Protein AF-E6K1J7-F1 (afdb_monomer)

Radius of gyration: 32.36 Å; Cα contacts (8 Å, |Δi|>4): 286; chains: 1; bounding box: 60×68×135 Å

Solvent-accessible surface area (backbone atoms only — not comparable to full-atom values): 15372 Å² total; per-residue (Å²): 142,80,83,90,89,85,83,87,84,88,86,85,85,69,64,74,86,58,68,81,75,70,88,88,70,88,95,68,80,81,78,86,71,55,72,71,41,63,31,28,38,50,78,58,21,29,23,35,27,75,41,79,46,78,46,72,56,97,90,44,76,44,48,30,38,34,29,38,33,73,78,39,94,87,46,73,45,79,43,47,65,94,42,40,72,82,68,46,50,39,73,66,60,53,59,74,57,52,37,53,32,39,53,54,33,36,52,84,79,82,83,75,97,62,62,64,72,58,52,54,51,51,47,52,51,34,40,60,69,50,43,67,61,47,30,30,48,46,34,35,59,47,52,55,39,48,75,38,98,82,41,62,52,77,69,51,48,53,47,37,57,51,40,44,50,32,50,23,44,44,46,10,63,43,71,71,48,52,58,67,58,27,44,48,47,51,33,13,20,51,44,79,41,81,72,57,98,67,37,66,83,73,56,40,51,57,33,97,57,38,48,71,58,52,49,54,51,52,52,52,50,51,51,48,51,53,51,51,52,54,50,51,55,52,50,56,54,49,57,63,47,56,66,54,54,64,72,58,67,86,73,72,85,83,88,80,91,80,90,135

pLDDT: mean 76.26, std 17.74, range [29.27, 94.12]

Secondary structure (DSSP, 8-state):
--------S--SSS-HHHHTT----TT-------TT-EEEETTTEEEEEEEEEEEEETTEEEEEEEEEETTSTT-EEEEEGGGHHHHT-EEPPPHHHHHHHHHHHHS--------HHHHHHHHHHHHHHT-HHHHHHHHHHHHHHHSSTT---HHHHHHHHHHHHHHHHHHHHHHT--HHHHHHHHHHHHTSSPPPTTGGGGT----SS-HHHHHHHHHHHHHHHHHHHHHHHHHHHHHHHHHHHTTTTT----------

Foldseek 3Di:
DDDDDDDDDDPPPDPPVVVVPDDDDPDDDDPVDDQQAWKAFQLLAIWGFHDWDWDQDPNDIFIWTWTHRPLDPPDIDIDTPVCCVVRPIGHQDALVVVLVLLVLLLDADDDDPDDPVVVLVLLVVLSRNVDLNSLSNLLNVLLLQCLDPVHDDPSSVVSNVSSLSNNLNSLCVNLVHDSVVSSQLSCQSQQNDPDDPPSVSSSRHHRPDHSNVVVVVVVVVVVVVVVVVVVVVVVVVVVVVVVVVVVVVVPDDDDDDDDD

InterPro domains:
  IPR003711 CarD-like/TRCF, RNAP-interacting domain [PF02559] (33-92)
  IPR003711 CarD-like/TRCF, RNAP-interacting domain [SM01058] (32-143)
  IPR036101 CarD-like/TRCF, RNAP-interacting domain superfamily [SSF141259] (30-95)
  IPR042215 CarD-like, C-terminal domain [G3DSA:1.20.58.1290] (94-191)
  IPR048792 CarD, C-terminal domain [PF21095] (100-187)
  IPR052531 CarD-like transcription regulator [PTHR38447] (31-191)

Mean predicted aligned error: 14.6 Å

Sequence (260 aa):
MFLEALIFLDFLSVPQSIIDKLTLREGCLYMEYKVGDTVVYPRHGAARIEEITERTLRGVTRIYLRLTVLSSDGLEISVPADAVDKVGVREVVNGVAVAKVFEILRTPIVEEKTNWSRRYKLNVEKIATGDVNKIAEVVRDLSQRDDDEHGLSAGEKRMLSKARNILTSEIALSEKIDDEEAQRLLDVNLGYQDPEPGDEKHHAQAPEEAAYQTLFRLEEEEKAEKAAAKKAAKEAKKASKDDKDSKKEDKEDPASESED

Structure (mmCIF, N/CA/C/O backbone):
data_AF-E6K1J7-F1
#
_entry.id   AF-E6K1J7-F1
#
loop_
_atom_site.group_PDB
_atom_site.id
_atom_site.type_symbol
_atom_site.label_atom_id
_atom_site.label_alt_id
_atom_site.label_comp_id
_atom_site.label_asym_id
_atom_site.label_entity_id
_atom_site.label_seq_id
_atom_site.pdbx_PDB_ins_code
_atom_site.Cartn_x
_atom_site.Cartn_y
_atom_site.Cartn_z
_atom_site.occupancy
_atom_site.B_iso_or_equiv
_atom_site.auth_seq_id
_atom_site.auth_comp_id
_atom_site.auth_asym_id
_atom_site.auth_atom_id
_atom_site.pdbx_PDB_model_num
ATOM 1 N N . MET A 1 1 ? -39.965 -9.334 43.999 1.00 42.31 1 MET A N 1
ATOM 2 C CA . MET A 1 1 ? -40.536 -10.698 44.071 1.00 42.31 1 MET A CA 1
ATOM 3 C C . MET A 1 1 ? -41.817 -10.640 43.256 1.00 42.31 1 MET A C 1
ATOM 5 O O . MET A 1 1 ? -42.690 -9.897 43.666 1.00 42.31 1 MET A O 1
ATOM 9 N N . PHE A 1 2 ? -41.978 -11.182 42.054 1.00 32.78 2 PHE A N 1
ATOM 10 C CA . PHE A 1 2 ? -41.502 -12.404 41.390 1.00 32.78 2 PHE A CA 1
ATOM 11 C C . PHE A 1 2 ? -41.413 -12.073 39.880 1.00 32.78 2 PHE A C 1
ATOM 13 O O . PHE A 1 2 ? -42.309 -11.406 39.377 1.00 32.78 2 PHE A O 1
ATOM 20 N N . LEU A 1 3 ? -40.289 -12.219 39.175 1.00 35.28 3 LEU A N 1
ATOM 21 C CA . LEU A 1 3 ? -39.657 -13.443 38.658 1.00 35.28 3 LEU A CA 1
ATOM 22 C C . LEU A 1 3 ? -40.583 -14.327 37.793 1.00 35.28 3 LEU A C 1
ATOM 24 O O . LEU A 1 3 ? -41.536 -14.896 38.308 1.00 35.28 3 LEU A O 1
ATOM 28 N N . GLU A 1 4 ? -40.201 -14.426 36.512 1.00 39.28 4 GLU A N 1
ATOM 29 C CA . GLU A 1 4 ? -40.330 -15.571 35.591 1.00 39.28 4 GLU A CA 1
ATOM 30 C C . GLU A 1 4 ? -41.716 -16.154 35.263 1.00 39.28 4 GLU A C 1
ATOM 32 O O . GLU A 1 4 ? -42.353 -16.791 36.092 1.00 39.28 4 GLU A O 1
ATOM 37 N N . ALA A 1 5 ? -42.110 -16.057 33.985 1.00 34.75 5 ALA A N 1
ATOM 38 C CA . ALA A 1 5 ? -42.285 -17.214 33.089 1.00 34.75 5 ALA A CA 1
ATOM 39 C C . ALA A 1 5 ? -43.103 -16.833 31.841 1.00 34.75 5 ALA A C 1
ATOM 41 O O . ALA A 1 5 ? -44.225 -16.353 31.969 1.00 34.75 5 ALA A O 1
ATOM 42 N N . LEU A 1 6 ? -42.533 -17.094 30.657 1.00 34.97 6 LEU A N 1
ATOM 43 C CA . LEU A 1 6 ? -43.162 -17.649 29.437 1.00 34.97 6 LEU A CA 1
ATOM 44 C C . LEU A 1 6 ? -42.452 -17.142 28.170 1.00 34.97 6 LEU A C 1
ATOM 46 O O . LEU A 1 6 ? -42.975 -16.373 27.370 1.00 34.97 6 LEU A O 1
ATOM 50 N N . ILE A 1 7 ? -41.223 -17.627 28.007 1.00 41.16 7 ILE A N 1
ATOM 51 C CA . ILE A 1 7 ? -40.665 -17.992 26.699 1.00 41.16 7 ILE A CA 1
ATOM 52 C C . ILE A 1 7 ? -40.942 -19.502 26.539 1.00 41.16 7 ILE A C 1
ATOM 54 O O . ILE A 1 7 ? -40.938 -20.185 27.561 1.00 41.16 7 ILE A O 1
ATOM 58 N N . PHE A 1 8 ? -41.098 -19.985 25.294 1.00 34.69 8 PHE A N 1
ATOM 59 C CA . PHE A 1 8 ? -41.440 -21.347 24.799 1.00 34.69 8 PHE A CA 1
ATOM 60 C C . PHE A 1 8 ? -42.929 -21.479 24.431 1.00 34.69 8 PHE A C 1
ATOM 62 O O . PHE A 1 8 ? -43.771 -21.326 25.301 1.00 34.69 8 PHE A O 1
ATOM 69 N N . LEU A 1 9 ? -43.382 -21.769 23.206 1.00 34.66 9 LEU A N 1
ATOM 70 C CA . LEU A 1 9 ? -42.835 -22.389 21.988 1.00 34.66 9 LEU A CA 1
ATOM 71 C C . LEU A 1 9 ? -43.505 -21.690 20.773 1.00 34.66 9 LEU A C 1
ATOM 73 O O . LEU A 1 9 ? -44.652 -21.281 20.884 1.00 34.66 9 LEU A O 1
ATOM 77 N N . ASP A 1 10 ? -42.841 -21.357 19.664 1.00 42.25 10 ASP A N 1
ATOM 78 C CA . ASP A 1 10 ? -42.649 -22.252 18.511 1.00 42.25 10 ASP A CA 1
ATOM 79 C C . ASP A 1 10 ? -41.563 -21.675 17.577 1.00 42.25 10 ASP A C 1
ATOM 81 O O . ASP A 1 10 ? -41.839 -21.047 16.555 1.00 42.25 10 ASP A O 1
ATOM 85 N N . PHE A 1 11 ? -40.292 -21.863 17.939 1.00 41.03 11 PHE A N 1
ATOM 86 C CA . PHE A 1 11 ? -39.140 -21.367 17.169 1.00 41.03 11 PHE A CA 1
ATOM 87 C C . PHE A 1 11 ? -38.277 -22.515 16.620 1.00 41.03 11 PHE A C 1
ATOM 89 O O . PHE A 1 11 ? -37.053 -22.440 16.613 1.00 41.03 11 PHE A O 1
ATOM 96 N N . LEU A 1 12 ? -38.911 -23.616 16.201 1.00 43.44 12 LEU A N 1
ATOM 97 C CA . LEU A 1 12 ? -38.221 -24.816 15.694 1.00 43.44 12 LEU A CA 1
ATOM 98 C C . LEU A 1 12 ? -38.476 -25.114 14.207 1.00 43.44 12 LEU A C 1
ATOM 100 O O . LEU A 1 12 ? -38.179 -26.210 13.745 1.00 43.44 12 LEU A O 1
ATOM 104 N N . SER A 1 13 ? -38.977 -24.152 13.427 1.00 47.75 13 SER A N 1
ATOM 105 C CA . SER A 1 13 ? -39.170 -24.348 11.979 1.00 47.75 13 SER A CA 1
ATOM 106 C C . SER A 1 13 ? -38.767 -23.142 11.129 1.00 47.75 13 SER A C 1
ATOM 108 O O . SER A 1 13 ? -39.371 -22.879 10.089 1.00 47.75 13 SER A O 1
ATOM 110 N N . VAL A 1 14 ? -37.741 -22.401 11.548 1.00 47.81 14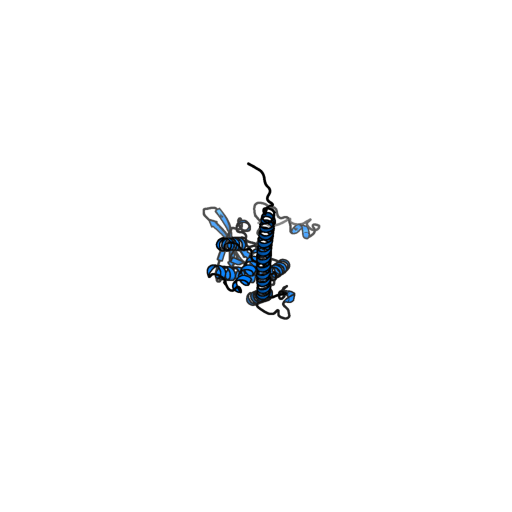 VAL A N 1
ATOM 111 C CA . VAL A 1 14 ? -37.121 -21.380 10.696 1.00 47.81 14 VAL A CA 1
ATOM 112 C C . VAL A 1 14 ? -35.710 -21.856 10.344 1.00 47.81 14 VAL A C 1
ATOM 114 O O . VAL A 1 14 ? -34.918 -22.090 11.257 1.00 47.81 14 VAL A O 1
ATOM 117 N N . PRO A 1 15 ? -35.381 -22.061 9.055 1.00 44.53 15 PRO A N 1
ATOM 118 C CA . PRO A 1 15 ? -34.049 -22.497 8.649 1.00 44.53 15 PRO A CA 1
ATOM 119 C C . PRO A 1 15 ? -32.995 -21.466 9.074 1.00 44.53 15 PRO A C 1
ATOM 121 O O . PRO A 1 15 ? -33.208 -20.260 8.930 1.00 44.53 15 PRO A O 1
ATOM 124 N N . GLN A 1 16 ? -31.848 -21.946 9.569 1.00 50.00 16 GLN A N 1
ATOM 125 C CA . GLN A 1 16 ? -30.755 -21.137 10.135 1.00 50.00 16 GLN A CA 1
ATOM 126 C C . GLN A 1 16 ? -30.327 -19.960 9.231 1.00 50.00 16 GLN A C 1
ATOM 128 O O . GLN A 1 16 ? -29.974 -18.898 9.725 1.00 50.00 16 GLN A O 1
ATOM 133 N N . SER A 1 17 ? -30.449 -20.108 7.907 1.00 42.22 17 SER A N 1
ATOM 134 C CA . SER A 1 17 ? -30.104 -19.090 6.904 1.00 42.22 17 SER A CA 1
ATOM 135 C C . SER A 1 17 ? -30.998 -17.839 6.903 1.00 42.22 17 SER A C 1
ATOM 137 O O . SER A 1 17 ? -30.674 -16.865 6.227 1.00 42.22 17 SER A O 1
ATOM 139 N N . ILE A 1 18 ? -32.140 -17.861 7.602 1.00 40.38 18 ILE A N 1
ATOM 140 C CA . ILE A 1 18 ? -33.063 -16.718 7.741 1.00 40.38 18 ILE A CA 1
ATOM 141 C C . ILE A 1 18 ? -32.798 -15.941 9.043 1.00 40.38 18 ILE A C 1
ATOM 143 O O . ILE A 1 18 ? -33.070 -14.743 9.107 1.00 40.38 18 ILE A O 1
ATOM 147 N N . ILE A 1 19 ? -32.212 -16.587 10.057 1.00 43.66 19 ILE A N 1
ATOM 148 C CA . ILE A 1 19 ? -31.893 -15.957 11.349 1.00 43.66 19 ILE A CA 1
ATOM 149 C C . ILE A 1 19 ? -30.730 -14.956 11.213 1.00 43.66 19 ILE A C 1
ATOM 151 O O . ILE A 1 19 ? -30.708 -13.959 11.928 1.00 43.66 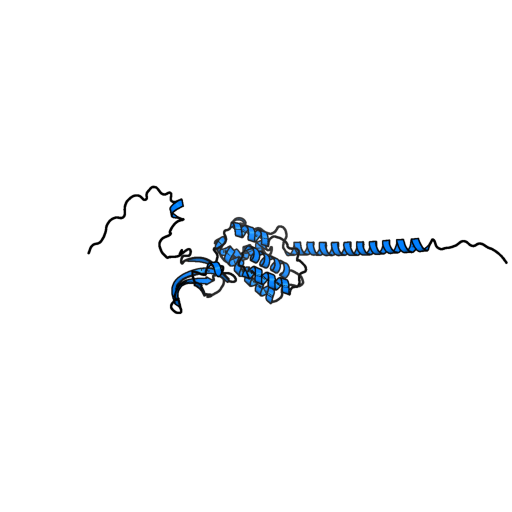19 ILE A O 1
ATOM 155 N N . ASP A 1 20 ? -29.855 -15.121 10.219 1.00 42.09 20 ASP A N 1
ATOM 156 C CA . ASP A 1 20 ? -28.721 -14.213 9.988 1.00 42.09 20 ASP A CA 1
ATOM 157 C C . ASP A 1 20 ? -29.087 -12.880 9.298 1.00 42.09 20 ASP A C 1
ATOM 159 O O . ASP A 1 20 ? -28.208 -12.046 9.089 1.00 42.09 20 ASP A O 1
ATOM 163 N N . LYS A 1 21 ? -30.355 -12.635 8.916 1.00 38.91 21 LYS A N 1
ATOM 164 C CA . LYS A 1 21 ? -30.713 -11.453 8.094 1.00 38.91 21 LYS A CA 1
ATOM 165 C C . LYS A 1 21 ? -31.871 -10.570 8.557 1.00 38.91 21 LYS A C 1
ATOM 167 O O . LYS A 1 21 ? -32.210 -9.635 7.835 1.00 38.91 21 LYS A O 1
ATOM 172 N N . LEU A 1 22 ? -32.456 -10.759 9.740 1.00 34.22 22 LEU A N 1
ATOM 173 C CA . LEU A 1 22 ? -33.456 -9.809 10.252 1.00 34.22 22 LEU A CA 1
ATOM 174 C C . LEU A 1 22 ? -33.415 -9.654 11.776 1.00 34.22 22 LEU A C 1
ATOM 176 O O . LEU A 1 22 ? -34.044 -10.412 12.508 1.00 34.22 22 LEU A O 1
ATOM 180 N N . THR A 1 23 ? -32.811 -8.562 12.244 1.00 34.88 23 THR A N 1
ATOM 181 C CA . THR A 1 23 ? -33.142 -7.957 13.543 1.00 34.88 23 THR A CA 1
ATOM 182 C C . THR A 1 23 ? -33.491 -6.483 13.359 1.00 34.88 23 THR A C 1
ATOM 184 O O . THR A 1 23 ? -32.640 -5.604 13.440 1.00 34.88 23 THR A O 1
ATOM 187 N N . LEU A 1 24 ? -34.775 -6.215 13.112 1.00 38.38 24 LEU A N 1
ATOM 188 C CA . LEU A 1 24 ? -35.409 -4.913 13.322 1.00 38.38 24 LEU A CA 1
ATOM 189 C C . LEU A 1 24 ? -36.169 -4.978 14.651 1.00 38.38 24 LEU A C 1
ATOM 191 O O . LEU A 1 24 ? -37.230 -5.596 14.734 1.00 38.38 24 LEU A O 1
ATOM 195 N N . ARG A 1 25 ? -35.643 -4.329 15.690 1.00 35.56 25 ARG A N 1
ATOM 196 C CA . ARG A 1 25 ? -36.423 -3.944 16.872 1.00 35.56 25 ARG A CA 1
ATOM 197 C C . ARG A 1 25 ? -35.845 -2.649 17.436 1.00 35.56 25 ARG A C 1
ATOM 199 O O . ARG A 1 25 ? -34.702 -2.622 17.861 1.00 35.56 25 ARG A O 1
ATOM 206 N N . GLU A 1 26 ? -36.648 -1.593 17.345 1.00 40.16 26 GLU A N 1
ATOM 207 C CA . GLU A 1 26 ? -36.577 -0.347 18.119 1.00 40.16 26 GLU A CA 1
ATOM 208 C C . GLU A 1 26 ? -35.166 0.238 18.359 1.00 40.16 26 GLU A C 1
ATOM 210 O O . GLU A 1 26 ? -34.536 0.020 19.386 1.00 40.16 26 GLU A O 1
ATOM 215 N N . GLY A 1 27 ? -34.699 1.074 17.425 1.00 35.19 27 GLY A N 1
ATOM 216 C CA . GLY A 1 27 ? -33.789 2.179 17.758 1.00 35.19 27 GLY A CA 1
ATOM 217 C C . GLY A 1 27 ? -32.300 1.880 17.960 1.00 35.19 27 GLY A C 1
ATOM 218 O O . GLY A 1 27 ? -31.586 2.795 18.359 1.00 35.19 27 GLY A O 1
ATOM 219 N N . CYS A 1 28 ? -31.798 0.683 17.654 1.00 29.27 28 CYS A N 1
ATOM 220 C CA . CYS A 1 28 ? -30.366 0.382 17.752 1.00 29.27 28 CYS A CA 1
ATOM 221 C C . CYS A 1 28 ? -29.817 -0.050 16.384 1.00 29.27 28 CYS A C 1
ATOM 223 O O . CYS A 1 28 ? -30.207 -1.088 15.851 1.00 29.27 28 CYS A O 1
ATOM 225 N N . LEU A 1 29 ? -28.970 0.787 15.778 1.00 35.31 29 LEU A N 1
ATOM 226 C CA . LEU A 1 29 ? -28.282 0.467 14.528 1.00 35.31 29 LEU A CA 1
ATOM 227 C C . LEU A 1 29 ? -27.205 -0.594 14.790 1.00 35.31 29 LEU A C 1
ATOM 229 O O . LEU A 1 29 ? -26.480 -0.523 15.777 1.00 35.31 29 LEU A O 1
ATOM 233 N N . TYR A 1 30 ? -27.158 -1.567 13.884 1.00 43.66 30 TYR A N 1
ATOM 234 C CA . TYR A 1 30 ? -26.187 -2.646 13.735 1.00 43.66 30 TYR A CA 1
ATOM 235 C C . TYR A 1 30 ? -24.806 -2.351 14.332 1.00 43.66 30 TYR A C 1
ATOM 237 O O . TYR A 1 30 ? -24.097 -1.450 13.891 1.00 43.66 30 TYR A O 1
ATOM 245 N N . MET A 1 31 ? -24.387 -3.186 15.282 1.00 53.28 31 MET A N 1
ATOM 246 C CA . MET A 1 31 ? -22.975 -3.317 15.629 1.00 53.28 31 MET A CA 1
ATOM 247 C C . MET A 1 31 ? -22.366 -4.318 14.639 1.00 53.28 31 MET A C 1
ATOM 249 O O . MET A 1 31 ? -22.213 -5.497 14.942 1.00 53.28 31 MET A O 1
ATOM 253 N N . GLU A 1 32 ? -22.143 -3.851 13.407 1.00 67.44 32 GLU A N 1
ATOM 254 C CA . GLU A 1 32 ? -21.507 -4.623 12.323 1.00 67.44 32 GLU A CA 1
ATOM 255 C C . GLU A 1 32 ? -20.056 -4.981 12.672 1.00 67.44 32 GLU A C 1
ATOM 257 O O . GLU A 1 32 ? -19.540 -6.007 12.247 1.00 67.44 32 GLU A O 1
ATOM 262 N N . TYR A 1 33 ? -19.449 -4.188 13.553 1.00 77.12 33 TYR A N 1
ATOM 263 C CA . TYR A 1 33 ? -18.072 -4.331 13.986 1.00 77.12 33 TYR A CA 1
ATOM 264 C C . TYR A 1 33 ? -17.965 -4.785 15.439 1.00 77.12 33 TYR A C 1
ATOM 266 O O . TYR A 1 33 ? -18.690 -4.308 16.320 1.00 77.12 33 TYR A O 1
ATOM 274 N N . LYS A 1 34 ? -17.009 -5.673 15.698 1.00 86.12 34 LYS A N 1
ATOM 275 C CA . LYS A 1 34 ? -16.664 -6.199 17.017 1.00 86.12 34 LYS A CA 1
ATOM 276 C C . LYS A 1 34 ? -15.235 -5.818 17.385 1.00 86.12 34 LYS A C 1
ATOM 278 O O . LYS A 1 34 ? -14.378 -5.577 16.539 1.00 86.12 34 LYS A O 1
ATOM 283 N N . VAL A 1 35 ? -14.974 -5.777 18.689 1.00 88.19 35 VAL A N 1
ATOM 284 C CA . VAL A 1 35 ? -13.605 -5.650 19.198 1.00 88.19 35 VAL A CA 1
ATOM 285 C C . VAL A 1 35 ? -12.791 -6.851 18.720 1.00 88.19 35 VAL A C 1
ATOM 287 O O . VAL A 1 35 ? -13.229 -7.993 18.860 1.00 88.19 35 VAL A O 1
ATOM 290 N N . GLY A 1 36 ? -11.613 -6.580 18.169 1.00 85.31 36 GLY A N 1
ATOM 291 C CA . GLY A 1 36 ? -10.731 -7.569 17.561 1.00 85.31 36 GLY A CA 1
ATOM 292 C C . GLY A 1 36 ? -10.882 -7.709 16.047 1.00 85.31 36 GLY A C 1
ATOM 293 O O . GLY A 1 36 ? -10.004 -8.318 15.436 1.00 85.31 36 GLY A O 1
ATOM 294 N N . ASP A 1 37 ? -11.918 -7.129 15.433 1.00 87.56 37 ASP A N 1
ATOM 295 C CA . ASP A 1 37 ? -12.051 -7.150 13.977 1.00 87.56 37 ASP A CA 1
ATOM 296 C C . ASP A 1 37 ? -10.934 -6.334 13.320 1.00 87.56 37 ASP A C 1
ATOM 298 O O . ASP A 1 37 ? -10.479 -5.304 13.838 1.00 87.56 37 ASP A O 1
ATOM 302 N N . THR A 1 38 ? -10.504 -6.805 12.152 1.00 87.62 38 THR A N 1
ATOM 303 C CA . THR A 1 38 ? -9.515 -6.118 11.329 1.00 87.62 38 THR A CA 1
ATOM 304 C C . THR A 1 38 ? -10.213 -5.426 10.172 1.00 87.62 38 THR A C 1
ATOM 306 O O . THR A 1 38 ? -10.940 -6.047 9.399 1.00 87.62 38 THR A O 1
ATOM 309 N N . VAL A 1 39 ? -9.967 -4.130 10.047 1.00 88.44 39 VAL A N 1
ATOM 310 C CA . VAL A 1 39 ? -10.548 -3.251 9.035 1.00 88.44 39 VAL A CA 1
ATOM 311 C C . VAL A 1 39 ? -9.439 -2.485 8.331 1.00 88.44 39 VAL A C 1
ATOM 313 O O . VAL A 1 39 ? -8.308 -2.425 8.799 1.00 88.44 39 VAL A O 1
ATOM 316 N N . VAL A 1 40 ? -9.742 -1.860 7.205 1.00 86.94 40 VAL A N 1
ATOM 317 C CA . VAL A 1 40 ? -8.812 -0.995 6.484 1.00 86.94 40 VAL A CA 1
ATOM 318 C C . VAL A 1 40 ? -9.314 0.433 6.561 1.00 86.94 40 VAL A C 1
ATOM 320 O O . VAL A 1 40 ? -10.451 0.730 6.190 1.00 86.94 40 VAL A O 1
ATOM 323 N N . TYR A 1 41 ? -8.446 1.329 7.026 1.00 87.69 41 TYR A N 1
ATOM 324 C CA . TYR A 1 41 ? -8.699 2.760 7.054 1.00 87.69 41 TYR A CA 1
ATOM 325 C C . TYR A 1 41 ? -7.994 3.449 5.870 1.00 87.69 41 TYR A C 1
ATOM 327 O O . TYR A 1 41 ? -6.782 3.271 5.674 1.00 87.69 41 TYR A O 1
ATOM 335 N N . PRO A 1 42 ? -8.693 4.288 5.081 1.00 84.94 42 PRO A N 1
ATOM 336 C CA . PRO A 1 42 ? -8.100 4.947 3.921 1.00 84.94 42 PRO A CA 1
ATOM 337 C C . PRO A 1 42 ? -6.830 5.728 4.271 1.00 84.94 42 PRO A C 1
ATOM 339 O O . PRO A 1 42 ? -6.780 6.455 5.261 1.00 84.94 42 PRO A O 1
ATOM 342 N N . ARG A 1 43 ? -5.800 5.638 3.420 1.00 81.44 43 ARG A N 1
ATOM 343 C CA . ARG A 1 43 ? -4.472 6.281 3.573 1.00 81.44 43 ARG A CA 1
ATOM 344 C C . ARG A 1 43 ? -3.590 5.782 4.721 1.00 81.44 43 ARG A C 1
ATOM 346 O O . ARG A 1 43 ? -2.422 6.183 4.741 1.00 81.44 43 ARG A O 1
ATOM 353 N N . HIS A 1 44 ? -4.124 4.996 5.652 1.00 83.19 44 HIS A N 1
ATOM 354 C CA . HIS A 1 44 ? -3.373 4.440 6.781 1.00 83.19 44 HIS A CA 1
ATOM 355 C C . HIS A 1 44 ? -3.233 2.922 6.698 1.00 83.19 44 HIS A C 1
ATOM 357 O O . HIS A 1 44 ? -2.332 2.389 7.323 1.00 83.19 44 HIS A O 1
ATOM 363 N N . GLY A 1 45 ? -4.036 2.255 5.867 1.00 83.81 45 GLY A N 1
ATOM 364 C CA . GLY A 1 45 ? -3.947 0.815 5.682 1.00 83.81 45 GLY A CA 1
ATOM 365 C C . GLY A 1 45 ? -4.711 0.084 6.770 1.00 83.81 45 GLY A C 1
ATOM 366 O O . GLY A 1 45 ? -5.717 0.585 7.282 1.00 83.81 45 GLY A O 1
ATOM 367 N N . ALA A 1 46 ? -4.277 -1.126 7.079 1.00 87.75 46 ALA A N 1
ATOM 368 C CA . ALA A 1 46 ? -5.025 -1.971 7.978 1.00 87.75 46 ALA A CA 1
ATOM 369 C C . ALA A 1 46 ? -4.934 -1.537 9.444 1.00 87.75 46 ALA A C 1
ATOM 371 O O . ALA A 1 46 ? -3.892 -1.100 9.935 1.00 87.75 46 ALA A O 1
ATOM 372 N N . ALA A 1 47 ? -6.049 -1.681 10.147 1.00 89.31 47 ALA A N 1
ATOM 373 C CA . ALA A 1 47 ? -6.225 -1.315 11.534 1.00 89.31 47 ALA A CA 1
ATOM 374 C C . ALA A 1 47 ? -7.071 -2.359 12.268 1.00 89.31 47 ALA A C 1
ATOM 376 O O . ALA A 1 47 ? -7.956 -2.991 11.692 1.00 89.31 47 ALA A O 1
ATOM 377 N N . ARG A 1 48 ? -6.817 -2.515 13.564 1.00 90.19 48 ARG A N 1
ATOM 378 C CA . ARG A 1 48 ? -7.596 -3.372 14.457 1.00 90.19 48 ARG A CA 1
ATOM 379 C C . ARG A 1 48 ? -8.520 -2.535 15.325 1.00 90.19 48 ARG A C 1
ATOM 381 O O . ARG A 1 48 ? -8.125 -1.477 15.811 1.00 90.19 48 ARG A O 1
ATOM 388 N N . ILE A 1 49 ? -9.737 -3.020 15.543 1.00 91.12 49 ILE A N 1
ATOM 389 C CA . ILE A 1 49 ? -10.679 -2.417 16.486 1.00 91.12 49 ILE A CA 1
ATOM 390 C C . ILE A 1 49 ? -10.291 -2.842 17.903 1.00 91.12 49 ILE A C 1
ATOM 392 O O . ILE A 1 49 ? -10.513 -3.986 18.290 1.00 91.12 49 ILE A O 1
ATOM 396 N N . GLU A 1 50 ? -9.724 -1.925 18.681 1.00 91.75 50 GLU A N 1
ATOM 397 C CA . GLU A 1 50 ? -9.317 -2.186 20.070 1.00 91.75 50 GLU A CA 1
ATOM 398 C C . GLU A 1 50 ? -10.472 -2.000 21.055 1.00 91.75 50 GLU A C 1
ATOM 400 O O . GLU A 1 50 ? -10.597 -2.722 22.041 1.00 91.75 50 GLU A O 1
ATOM 405 N N . GLU A 1 51 ? -11.329 -1.010 20.810 1.00 90.19 51 GLU A N 1
ATOM 406 C CA . GLU A 1 51 ? -12.366 -0.629 21.763 1.00 90.19 51 GLU A CA 1
ATOM 407 C C . GLU A 1 51 ? -13.582 -0.031 21.051 1.00 90.19 51 GLU A C 1
ATOM 409 O O . GLU A 1 51 ? -13.449 0.720 20.081 1.00 90.19 51 GLU A O 1
ATOM 414 N N . ILE A 1 52 ? -14.770 -0.327 21.580 1.00 89.56 52 ILE A N 1
ATOM 415 C CA . ILE A 1 52 ? -16.025 0.336 21.224 1.00 89.56 52 ILE A CA 1
ATOM 416 C C . ILE A 1 52 ? -16.498 1.086 22.468 1.00 89.56 52 ILE A C 1
ATOM 418 O O . ILE A 1 52 ? -16.900 0.465 23.451 1.00 89.56 52 ILE A O 1
ATOM 422 N N . THR A 1 53 ? -16.434 2.417 22.441 1.00 87.69 53 THR A N 1
ATOM 423 C CA . THR A 1 53 ? -16.771 3.264 23.595 1.00 87.69 53 THR A CA 1
ATOM 424 C C . THR A 1 53 ? -17.908 4.216 23.257 1.00 87.69 53 THR A C 1
ATOM 426 O O . THR A 1 53 ? -17.902 4.881 22.222 1.00 87.69 53 THR A O 1
ATOM 429 N N . GLU A 1 54 ? -18.852 4.376 24.176 1.00 88.56 54 GLU A N 1
ATOM 430 C CA . GLU A 1 54 ? -19.858 5.432 24.107 1.00 88.56 54 GLU A CA 1
ATOM 431 C C . GLU A 1 54 ? -19.298 6.739 24.689 1.00 88.56 54 GLU A C 1
ATOM 433 O O . GLU A 1 54 ? -18.749 6.768 25.793 1.00 88.56 54 GLU A O 1
ATOM 438 N N . ARG A 1 55 ? -19.400 7.844 23.943 1.00 85.62 55 ARG A N 1
ATOM 439 C CA . ARG A 1 55 ? -18.952 9.171 24.388 1.00 85.62 55 ARG A CA 1
ATOM 440 C C . ARG A 1 55 ? -20.034 10.213 24.150 1.00 85.62 55 ARG A C 1
ATOM 442 O O . ARG A 1 55 ? -20.604 10.306 23.065 1.00 85.62 55 ARG A O 1
ATOM 449 N N . THR A 1 56 ? -20.255 11.058 25.152 1.00 86.00 56 THR A N 1
ATOM 450 C CA . THR A 1 56 ? -21.147 12.217 25.048 1.00 86.00 56 THR A CA 1
ATOM 451 C C . THR A 1 56 ? -20.333 13.467 24.749 1.00 86.00 56 THR A C 1
ATOM 453 O O . THR A 1 56 ? -19.596 13.964 25.598 1.00 86.00 56 THR A O 1
ATOM 456 N N . LEU A 1 57 ? -20.476 13.997 23.536 1.00 83.00 57 LEU A N 1
ATOM 457 C CA . LEU A 1 57 ? -19.816 15.221 23.088 1.00 83.00 57 LEU A CA 1
ATOM 458 C C . LEU A 1 57 ? -20.879 16.286 22.822 1.00 83.00 57 LEU A C 1
ATOM 460 O O . LEU A 1 57 ? -21.787 16.085 22.020 1.00 83.00 57 LEU A O 1
ATOM 464 N N . ARG A 1 58 ? -20.771 17.436 23.501 1.00 85.88 58 ARG A N 1
ATOM 465 C CA . ARG A 1 58 ? -21.709 18.573 23.363 1.00 85.88 58 ARG A CA 1
ATOM 466 C C . ARG A 1 58 ? -23.187 18.181 23.547 1.00 85.88 58 ARG A C 1
ATOM 468 O O . ARG A 1 58 ? -24.055 18.684 22.844 1.00 85.88 58 ARG A O 1
ATOM 475 N N . GLY A 1 59 ? -23.458 17.274 24.487 1.00 87.31 59 GLY A N 1
ATOM 476 C CA . GLY A 1 59 ? -24.812 16.793 24.785 1.00 87.31 59 GLY A CA 1
ATOM 477 C C . GLY A 1 59 ? -25.354 15.739 23.813 1.00 87.31 59 GLY A C 1
ATOM 478 O O . GLY A 1 59 ? -26.490 15.314 23.983 1.00 87.31 59 GLY A O 1
ATOM 479 N N . VAL A 1 60 ? -24.565 15.299 22.825 1.00 85.62 60 VAL A N 1
ATOM 480 C CA . VAL A 1 60 ? -24.934 14.212 21.909 1.00 85.62 60 VAL A CA 1
ATOM 481 C C . VAL A 1 60 ? -24.104 12.980 22.239 1.00 85.62 60 VAL A C 1
ATOM 483 O O . VAL A 1 60 ? -22.874 13.015 22.163 1.00 85.62 60 VAL A O 1
ATOM 486 N N . THR A 1 61 ? -24.778 11.897 22.606 1.00 85.56 61 THR A N 1
ATOM 487 C CA . THR A 1 61 ? -24.148 10.608 22.886 1.00 85.56 61 THR A CA 1
ATOM 488 C C . THR A 1 61 ? -23.992 9.813 21.597 1.00 85.56 61 THR A C 1
ATOM 490 O O . THR A 1 61 ? -24.946 9.675 20.830 1.00 85.56 61 THR A O 1
ATOM 493 N N . ARG A 1 62 ? -22.768 9.357 21.314 1.00 85.94 62 ARG A N 1
ATOM 494 C CA . ARG A 1 62 ? -22.433 8.565 20.125 1.00 85.94 62 ARG A CA 1
ATOM 495 C C . ARG A 1 62 ? -21.462 7.453 20.479 1.00 85.94 62 ARG A C 1
ATOM 497 O O . ARG A 1 62 ? -20.640 7.596 21.384 1.00 85.94 62 ARG A O 1
ATOM 504 N N . ILE A 1 63 ? -21.533 6.374 19.714 1.00 87.31 63 ILE A N 1
ATOM 505 C CA . ILE A 1 63 ? -20.593 5.259 19.796 1.00 87.31 63 ILE A CA 1
ATOM 506 C C . ILE A 1 63 ? -19.373 5.590 18.936 1.00 87.31 63 ILE A C 1
ATOM 508 O O . ILE A 1 63 ? -19.511 6.064 17.808 1.00 87.31 63 ILE A O 1
ATOM 512 N N . TYR A 1 64 ? -18.186 5.343 19.477 1.00 87.75 64 TYR A N 1
ATOM 513 C CA . TYR A 1 64 ? -16.903 5.527 18.817 1.00 87.75 64 TYR A CA 1
ATOM 514 C C . TYR A 1 64 ? -16.133 4.210 18.785 1.00 87.75 64 TYR A C 1
ATOM 516 O O . TYR A 1 64 ? -16.019 3.520 19.795 1.00 87.75 64 TYR A O 1
ATOM 524 N N . LEU A 1 65 ? -15.566 3.911 17.624 1.00 89.94 65 LEU A N 1
ATOM 525 C CA . LEU A 1 65 ? -14.630 2.823 17.383 1.00 89.94 65 LEU A CA 1
ATOM 526 C C . LEU A 1 65 ? -13.217 3.375 17.544 1.00 89.94 65 LEU A C 1
ATOM 528 O O . LEU A 1 65 ? -12.879 4.393 16.931 1.00 89.94 65 LEU A O 1
ATOM 532 N N . ARG A 1 66 ? -12.396 2.730 18.369 1.00 92.00 66 ARG A N 1
ATOM 533 C CA . ARG A 1 66 ? -10.962 3.005 18.471 1.00 92.00 66 ARG A CA 1
ATOM 534 C C . ARG A 1 66 ? -10.213 2.005 17.602 1.00 92.00 66 ARG A C 1
ATOM 536 O O . ARG A 1 66 ? -10.228 0.809 17.879 1.00 92.00 66 ARG A O 1
ATOM 543 N N . LEU A 1 67 ? -9.585 2.518 16.555 1.00 91.38 67 LEU A N 1
ATOM 544 C CA . LEU A 1 67 ? -8.801 1.760 15.595 1.00 91.38 67 LEU A CA 1
ATOM 545 C C . LEU A 1 67 ? -7.316 1.975 15.879 1.00 91.38 67 LEU A C 1
ATOM 547 O O . LEU A 1 67 ? -6.879 3.123 15.947 1.00 91.38 67 LEU A O 1
ATOM 551 N N . THR A 1 68 ? -6.548 0.900 15.976 1.00 91.06 68 THR A N 1
ATOM 552 C CA . THR A 1 68 ? -5.083 0.951 16.036 1.00 91.06 68 THR A CA 1
ATOM 553 C C . THR A 1 68 ? -4.527 0.488 14.702 1.00 91.06 68 THR A C 1
ATOM 555 O O . THR A 1 68 ? -4.809 -0.627 14.266 1.00 91.06 68 THR A O 1
ATOM 558 N N . VAL A 1 69 ? -3.778 1.356 14.025 1.00 87.69 69 VAL A N 1
ATOM 559 C CA . VAL A 1 69 ? -3.186 1.052 12.714 1.00 87.69 69 VAL A CA 1
ATOM 560 C C . VAL A 1 69 ? -2.023 0.078 12.894 1.00 87.69 69 VAL A C 1
ATOM 562 O O . VAL A 1 69 ? -1.138 0.323 13.705 1.00 87.69 69 VAL A O 1
ATOM 565 N N . LEU A 1 70 ? -2.012 -1.015 12.129 1.00 82.38 70 LEU A N 1
ATOM 566 C CA . LEU A 1 70 ? -0.995 -2.066 12.249 1.00 82.38 70 LEU A CA 1
ATOM 567 C C . LEU A 1 70 ? 0.333 -1.662 11.599 1.00 82.38 70 LEU A C 1
ATOM 569 O O . LEU A 1 70 ? 1.396 -1.980 12.113 1.00 82.38 70 LEU A O 1
ATOM 573 N N . SER A 1 71 ? 0.274 -0.894 10.511 1.00 71.81 71 SER A N 1
ATOM 574 C CA . SER A 1 71 ? 1.449 -0.439 9.758 1.00 71.81 71 SER A CA 1
ATOM 575 C C . SER A 1 71 ? 2.176 0.759 10.384 1.00 71.81 71 SER A C 1
ATOM 577 O O . SER A 1 71 ? 3.045 1.362 9.750 1.00 71.81 71 SER A O 1
ATOM 579 N N . SER A 1 72 ? 1.730 1.260 11.536 1.00 73.88 72 SER A N 1
ATOM 580 C CA . SER A 1 72 ? 2.250 2.496 12.125 1.00 73.88 72 SER A CA 1
ATOM 581 C C . SER A 1 72 ? 2.267 2.413 13.638 1.00 73.88 72 SER A C 1
ATOM 583 O O . SER A 1 72 ? 1.224 2.265 14.268 1.00 73.88 72 SER A O 1
ATOM 585 N N . ASP A 1 73 ? 3.449 2.600 14.215 1.00 74.44 73 ASP A N 1
ATOM 586 C CA . ASP A 1 73 ? 3.643 2.521 15.657 1.00 74.44 73 ASP A CA 1
ATOM 587 C C . ASP A 1 73 ? 2.815 3.583 16.393 1.00 74.44 73 ASP A C 1
ATOM 589 O O . ASP A 1 73 ? 3.073 4.786 16.307 1.00 74.44 73 ASP A O 1
ATOM 593 N N . GLY A 1 74 ? 1.805 3.123 17.135 1.00 77.62 74 GLY A N 1
ATOM 594 C CA . GLY A 1 74 ? 1.035 3.947 18.069 1.00 77.62 74 GLY A CA 1
ATOM 595 C C . GLY A 1 74 ? 0.027 4.910 17.436 1.00 77.62 74 GLY A C 1
ATOM 596 O O . GLY A 1 74 ? -0.424 5.836 18.113 1.00 77.62 74 GLY A O 1
ATOM 597 N N . LEU A 1 75 ? -0.342 4.732 16.162 1.00 86.62 75 LEU A N 1
ATOM 598 C CA . LEU A 1 75 ? -1.392 5.548 15.549 1.00 86.62 75 LEU A CA 1
ATOM 599 C C . LEU A 1 75 ? -2.786 5.019 15.923 1.00 86.62 75 LEU A C 1
ATOM 601 O O . LEU A 1 75 ? -3.259 4.029 15.365 1.00 86.62 75 LEU A O 1
ATOM 605 N N . GLU A 1 76 ? -3.458 5.736 16.825 1.00 90.69 76 GLU A N 1
ATOM 606 C CA . GLU A 1 76 ? -4.862 5.506 17.181 1.00 90.69 76 GLU A CA 1
ATOM 607 C C . GLU A 1 76 ? -5.803 6.467 16.440 1.00 90.69 76 GLU A C 1
ATOM 609 O O . GLU A 1 76 ? -5.601 7.684 16.419 1.00 90.69 76 GLU A O 1
ATOM 614 N N . ILE A 1 77 ? -6.885 5.929 15.878 1.00 90.00 77 ILE A N 1
ATOM 615 C CA . ILE A 1 77 ? -7.926 6.679 15.171 1.00 90.00 77 ILE A CA 1
ATOM 616 C C . ILE A 1 77 ? -9.268 6.405 15.847 1.00 90.00 77 ILE A C 1
ATOM 618 O O . ILE A 1 77 ? -9.659 5.258 16.032 1.00 90.00 77 ILE A O 1
ATOM 622 N N . SER A 1 78 ? -10.006 7.461 16.197 1.00 90.00 78 SER A N 1
ATOM 623 C CA . SER A 1 78 ? -11.355 7.332 16.756 1.00 90.00 78 SER A CA 1
ATOM 624 C C . SER A 1 78 ? -12.403 7.729 15.720 1.00 90.00 78 SER A C 1
ATOM 626 O O . SER A 1 78 ? -12.459 8.889 15.308 1.00 90.00 78 SER A O 1
ATOM 628 N N . VAL A 1 79 ? -13.230 6.770 15.301 1.00 88.44 79 VAL A N 1
ATOM 629 C CA . VAL A 1 79 ? -14.249 6.945 14.255 1.00 88.44 79 VAL A CA 1
ATOM 630 C C . VAL A 1 79 ? -15.636 6.774 14.869 1.00 88.44 79 VAL A C 1
ATOM 632 O O . VAL A 1 79 ? -15.863 5.790 15.572 1.00 88.44 79 VAL A O 1
ATOM 635 N N . PRO A 1 80 ? -16.580 7.700 14.650 1.00 88.50 80 PRO A N 1
ATOM 636 C CA . PRO A 1 80 ? -17.929 7.525 15.158 1.00 88.50 80 PRO A CA 1
ATOM 637 C C . PRO A 1 80 ? -18.669 6.470 14.320 1.00 88.50 80 PRO A C 1
ATOM 639 O O . PRO A 1 80 ? -18.565 6.458 13.091 1.00 88.50 80 PRO A O 1
ATOM 642 N N . ALA A 1 81 ? -19.403 5.578 14.988 1.00 84.88 81 ALA A N 1
ATOM 643 C CA . ALA A 1 81 ? -20.036 4.408 14.371 1.00 84.88 81 ALA A CA 1
ATOM 644 C C . ALA A 1 81 ? -21.037 4.778 13.254 1.00 84.88 81 ALA A C 1
ATOM 646 O O . ALA A 1 81 ? -21.202 4.038 12.293 1.00 84.88 81 ALA A O 1
ATOM 647 N N . ASP A 1 82 ? -21.655 5.960 13.329 1.00 83.12 82 ASP A N 1
ATOM 648 C CA . ASP A 1 82 ? -22.594 6.490 12.331 1.00 83.12 82 ASP A CA 1
ATOM 649 C C . ASP A 1 82 ? -21.922 7.037 11.055 1.00 83.12 82 ASP A C 1
ATOM 651 O O . ASP A 1 82 ? -22.608 7.398 10.092 1.00 83.12 82 ASP A O 1
ATOM 655 N N . ALA A 1 83 ? -20.589 7.144 11.038 1.00 83.31 83 ALA A N 1
ATOM 656 C CA . ALA A 1 83 ? -19.829 7.679 9.910 1.00 83.31 83 ALA A CA 1
ATOM 657 C C . ALA A 1 83 ? -18.773 6.714 9.357 1.00 83.31 83 ALA A C 1
ATOM 659 O O . ALA A 1 83 ? -17.970 7.140 8.532 1.00 83.31 83 ALA A O 1
ATOM 660 N N . VAL A 1 84 ? -18.770 5.446 9.766 1.00 83.00 84 VAL A N 1
ATOM 661 C CA . VAL A 1 84 ? -17.765 4.449 9.356 1.00 83.00 84 VAL A CA 1
ATOM 662 C C . VAL A 1 84 ? -17.682 4.334 7.829 1.00 83.00 84 VAL A C 1
ATOM 664 O O . VAL A 1 84 ? -16.620 4.590 7.256 1.00 83.00 84 VAL A O 1
ATOM 667 N N . ASP A 1 85 ? -18.824 4.138 7.165 1.00 80.69 85 ASP A N 1
ATOM 668 C CA . ASP A 1 85 ? -18.913 4.089 5.696 1.00 80.69 85 ASP A CA 1
ATOM 669 C C . ASP A 1 85 ? -18.512 5.412 5.037 1.00 80.69 85 ASP A C 1
ATOM 671 O O . ASP A 1 85 ? -17.848 5.449 4.002 1.00 80.69 85 ASP A O 1
ATOM 675 N N . LYS A 1 86 ? -18.899 6.538 5.650 1.00 84.00 86 LYS A N 1
ATOM 676 C CA . LYS A 1 86 ? -18.625 7.885 5.117 1.00 84.00 86 LYS A CA 1
ATOM 677 C C . LYS A 1 86 ? -17.143 8.234 5.176 1.00 84.00 86 LYS A C 1
ATOM 679 O O . LYS A 1 86 ? -16.660 8.999 4.346 1.00 84.00 86 LYS A O 1
ATOM 684 N N . VAL A 1 87 ? -16.445 7.716 6.182 1.00 83.50 87 VAL A N 1
ATOM 685 C CA . VAL A 1 87 ? -15.002 7.886 6.363 1.00 83.50 87 VAL A CA 1
ATOM 686 C C . VAL A 1 87 ? -14.222 6.876 5.507 1.00 83.50 87 VAL A C 1
ATOM 688 O O . VAL A 1 87 ? -13.034 7.080 5.263 1.00 83.50 87 VAL A O 1
ATOM 691 N N . GLY A 1 88 ? -14.899 5.856 4.967 1.00 81.25 88 GLY A N 1
ATOM 692 C CA . GLY A 1 88 ? -14.343 4.881 4.031 1.00 81.25 88 GLY 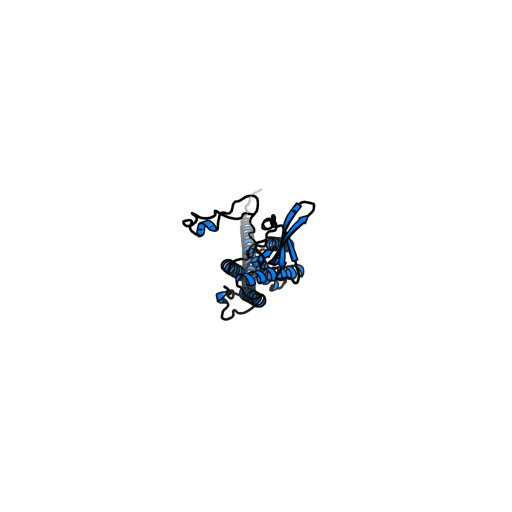A CA 1
ATOM 693 C C . GLY A 1 88 ? -13.643 3.708 4.710 1.00 81.25 88 GLY A C 1
ATOM 694 O O . GLY A 1 88 ? -12.768 3.096 4.102 1.00 81.25 88 GLY A O 1
ATOM 695 N N . VAL A 1 89 ? -13.985 3.417 5.967 1.00 84.38 89 VAL A N 1
ATOM 696 C CA . VAL A 1 89 ? -13.528 2.190 6.630 1.00 84.38 89 VAL A CA 1
ATOM 697 C C . VAL A 1 89 ? -14.141 0.998 5.904 1.00 84.38 89 VAL A C 1
ATOM 699 O O . VAL A 1 89 ? -15.329 1.008 5.594 1.00 84.38 89 VAL A O 1
ATOM 702 N N . ARG A 1 90 ? -13.324 -0.012 5.613 1.00 86.88 90 ARG A N 1
ATOM 703 C CA . ARG A 1 90 ? -13.747 -1.202 4.866 1.00 86.88 90 ARG A CA 1
ATOM 704 C C . ARG A 1 90 ? -13.222 -2.481 5.498 1.00 86.88 90 ARG A C 1
ATOM 706 O O . ARG A 1 90 ? -12.276 -2.446 6.280 1.00 86.88 90 ARG A O 1
ATOM 713 N N . GLU A 1 91 ? -13.811 -3.606 5.125 1.00 84.06 91 GLU A N 1
ATOM 714 C CA . GLU A 1 91 ? -13.267 -4.923 5.454 1.00 84.06 91 GLU A CA 1
ATOM 715 C C . GLU A 1 91 ? -11.991 -5.214 4.653 1.00 84.06 91 GLU A C 1
ATOM 717 O O . GLU A 1 91 ? -11.765 -4.659 3.570 1.00 84.06 91 GLU A O 1
ATOM 722 N N . VAL A 1 92 ? -11.153 -6.094 5.201 1.00 83.94 92 VAL A N 1
ATOM 723 C CA . VAL A 1 92 ? -9.970 -6.613 4.509 1.00 83.94 92 VAL A CA 1
ATOM 724 C C . VAL A 1 92 ? -10.413 -7.404 3.279 1.00 83.94 92 VAL A C 1
ATOM 726 O O . VAL A 1 92 ? -11.408 -8.127 3.298 1.00 83.94 92 VAL A O 1
ATOM 729 N N . VAL A 1 93 ? -9.671 -7.260 2.187 1.00 82.38 93 VAL A N 1
ATOM 730 C CA . VAL A 1 93 ? -9.954 -7.981 0.946 1.00 82.38 93 VAL A CA 1
ATOM 731 C C . VAL A 1 93 ? -9.694 -9.484 1.090 1.00 82.38 93 VAL A C 1
ATOM 733 O O . VAL A 1 93 ? -8.846 -9.910 1.866 1.00 82.38 93 VAL A O 1
ATOM 736 N N . ASN A 1 94 ? -10.410 -10.301 0.317 1.00 81.62 94 ASN A N 1
ATOM 737 C CA . ASN A 1 94 ? -10.205 -11.754 0.263 1.00 81.62 94 ASN A CA 1
ATOM 738 C C . ASN A 1 94 ? -9.038 -12.125 -0.674 1.00 81.62 94 ASN A C 1
ATOM 740 O O . ASN A 1 94 ? -8.733 -11.362 -1.591 1.00 81.62 94 ASN A O 1
ATOM 744 N N . GLY A 1 95 ? -8.484 -13.337 -0.547 1.00 78.12 95 GLY A N 1
ATOM 745 C CA . GLY A 1 95 ? -7.365 -13.813 -1.385 1.00 78.12 95 GLY A CA 1
ATOM 746 C C . GLY A 1 95 ? -7.611 -13.734 -2.903 1.00 78.12 95 GLY A C 1
ATOM 747 O O . GLY A 1 95 ? -6.711 -13.427 -3.676 1.00 78.12 95 GLY A O 1
ATOM 748 N N . VAL A 1 96 ? -8.866 -13.856 -3.361 1.00 80.62 96 VAL A N 1
ATOM 749 C CA . VAL A 1 96 ? -9.222 -13.651 -4.785 1.00 80.62 96 VAL A CA 1
ATOM 750 C C . VAL A 1 96 ? -8.907 -12.227 -5.262 1.00 80.62 96 VAL A C 1
ATOM 752 O O . VAL A 1 96 ? -8.473 -12.020 -6.393 1.00 80.62 96 VAL A O 1
ATOM 755 N N . ALA A 1 97 ? -9.123 -11.225 -4.411 1.00 82.38 97 ALA A N 1
ATOM 756 C CA . ALA A 1 97 ? -8.777 -9.846 -4.732 1.00 82.38 97 ALA A CA 1
ATOM 757 C C . ALA A 1 97 ? -7.259 -9.617 -4.664 1.00 82.38 97 ALA A C 1
ATOM 759 O O . ALA A 1 97 ? -6.739 -8.842 -5.463 1.00 82.38 97 ALA A O 1
ATOM 760 N N . VAL A 1 98 ? -6.547 -10.325 -3.779 1.00 86.94 98 VAL A N 1
ATOM 761 C CA . VAL A 1 98 ? -5.075 -10.324 -3.732 1.00 86.94 98 VAL A CA 1
ATOM 762 C C . VAL A 1 98 ? -4.481 -10.914 -5.013 1.00 86.94 98 VAL A C 1
ATOM 764 O O . VAL A 1 98 ? -3.571 -10.325 -5.590 1.00 86.94 98 VAL A O 1
ATOM 767 N N . ALA A 1 99 ? -5.055 -11.996 -5.545 1.00 86.75 99 ALA A N 1
ATOM 768 C CA . ALA A 1 99 ? -4.639 -12.553 -6.832 1.00 86.75 99 ALA A CA 1
ATOM 769 C C . ALA A 1 99 ? -4.718 -11.507 -7.960 1.00 86.75 99 ALA A C 1
ATOM 771 O O . ALA A 1 99 ? -3.766 -11.334 -8.721 1.00 86.75 99 ALA A O 1
ATOM 772 N N . LYS A 1 100 ? -5.814 -10.737 -8.009 1.00 88.75 100 LYS A N 1
ATOM 773 C CA . LYS A 1 100 ? -5.979 -9.628 -8.960 1.00 88.75 100 LYS A CA 1
ATOM 774 C C . LYS A 1 100 ? -4.964 -8.502 -8.735 1.00 88.75 100 LYS A C 1
ATOM 776 O O . LYS A 1 100 ? -4.473 -7.918 -9.697 1.00 88.75 100 LYS A O 1
ATOM 781 N N . VAL A 1 101 ? -4.637 -8.185 -7.483 1.00 90.50 101 VAL A N 1
ATOM 782 C CA . VAL A 1 101 ? -3.583 -7.212 -7.151 1.00 90.50 101 VAL A CA 1
ATOM 783 C C . VAL A 1 101 ? -2.244 -7.661 -7.728 1.00 90.50 101 VAL A C 1
ATOM 785 O O . VAL A 1 101 ? -1.573 -6.868 -8.385 1.00 90.50 101 VAL A O 1
ATOM 788 N N . PHE A 1 102 ? -1.880 -8.931 -7.556 1.00 90.50 102 PHE A N 1
ATOM 789 C CA . PHE A 1 102 ? -0.646 -9.462 -8.124 1.00 90.50 102 PHE A CA 1
ATOM 790 C C . PHE A 1 102 ? -0.652 -9.468 -9.658 1.00 90.50 102 PHE A C 1
ATOM 792 O O . PHE A 1 102 ? 0.362 -9.134 -10.265 1.00 90.50 102 PHE A O 1
ATOM 799 N N . GLU A 1 103 ? -1.787 -9.737 -10.310 1.00 88.56 103 GLU A N 1
ATOM 800 C CA . GLU A 1 103 ? -1.914 -9.570 -11.768 1.00 88.56 103 GLU A CA 1
ATOM 801 C C . GLU A 1 103 ? -1.652 -8.128 -12.220 1.00 88.56 103 GLU A C 1
ATOM 803 O O . GLU A 1 103 ? -0.926 -7.902 -13.192 1.00 88.56 103 GLU A O 1
ATOM 808 N N . ILE A 1 104 ? -2.204 -7.145 -11.500 1.00 90.00 104 ILE A N 1
ATOM 809 C CA . ILE A 1 104 ? -1.975 -5.727 -11.793 1.00 90.00 104 ILE A CA 1
ATOM 810 C C . ILE A 1 104 ? -0.484 -5.413 -11.700 1.00 90.00 104 ILE A C 1
ATOM 812 O O . ILE A 1 104 ? 0.043 -4.809 -12.632 1.00 90.00 104 ILE A O 1
ATOM 816 N N . LEU A 1 105 ? 0.183 -5.840 -10.621 1.00 89.62 105 LEU A N 1
ATOM 817 C CA . LEU A 1 105 ? 1.605 -5.579 -10.367 1.00 89.62 105 LEU A CA 1
ATOM 818 C C . LEU A 1 105 ? 2.522 -6.176 -11.445 1.00 89.62 105 LEU A C 1
ATOM 820 O O . LEU A 1 105 ? 3.472 -5.512 -11.854 1.00 89.62 105 LEU A O 1
ATOM 824 N N . ARG A 1 106 ? 2.198 -7.375 -11.947 1.00 87.31 106 ARG A N 1
ATOM 825 C CA . ARG A 1 106 ? 2.953 -8.064 -13.009 1.00 87.31 106 ARG A CA 1
ATOM 826 C C . ARG A 1 106 ? 2.754 -7.464 -14.403 1.00 87.31 106 ARG A C 1
ATOM 828 O O . ARG A 1 106 ? 3.506 -7.780 -15.318 1.00 87.31 106 ARG A O 1
ATOM 835 N N . THR A 1 107 ? 1.730 -6.634 -14.597 1.00 84.81 107 THR A N 1
ATOM 836 C CA . THR A 1 107 ? 1.422 -6.072 -15.917 1.00 84.81 107 THR A CA 1
ATOM 837 C C . THR A 1 107 ? 2.424 -4.968 -16.271 1.00 84.81 107 THR A C 1
ATOM 839 O O . THR A 1 107 ? 2.542 -4.001 -15.523 1.00 84.81 107 THR A O 1
ATOM 842 N N . PRO A 1 108 ? 3.120 -5.022 -17.412 1.00 73.88 108 PRO A N 1
ATOM 843 C CA . PRO A 1 108 ? 3.948 -3.904 -17.840 1.00 73.88 108 PRO A CA 1
ATOM 844 C C . PRO A 1 108 ? 3.089 -2.715 -18.277 1.00 73.88 108 PRO A C 1
ATOM 846 O O . PRO A 1 108 ? 2.068 -2.899 -18.944 1.00 73.88 108 PRO A O 1
ATOM 849 N N . ILE A 1 109 ? 3.503 -1.490 -17.938 1.00 72.75 109 ILE A N 1
ATOM 850 C CA . ILE A 1 109 ? 2.834 -0.281 -18.420 1.00 72.75 109 ILE A CA 1
ATOM 851 C C . ILE A 1 109 ? 3.666 0.462 -19.461 1.00 72.75 109 ILE A C 1
ATOM 853 O O . ILE A 1 109 ? 4.872 0.642 -19.325 1.00 72.75 109 ILE A O 1
ATOM 857 N N . VAL A 1 110 ? 2.966 0.956 -20.484 1.00 62.56 110 VAL A N 1
ATOM 858 C CA . VAL A 1 110 ? 3.467 1.997 -21.380 1.00 62.56 110 VAL A CA 1
ATOM 859 C C . VAL A 1 110 ? 3.084 3.337 -20.764 1.00 62.56 110 VAL A C 1
ATOM 861 O O . VAL A 1 110 ? 1.900 3.674 -20.680 1.00 62.56 110 VAL A O 1
ATOM 864 N N . GLU A 1 111 ? 4.070 4.089 -20.284 1.00 62.59 111 GLU A N 1
ATOM 865 C CA . GLU A 1 111 ? 3.820 5.368 -19.626 1.00 62.59 111 GLU A CA 1
ATOM 866 C C . GLU A 1 111 ? 3.193 6.375 -20.611 1.00 62.59 111 GLU A C 1
ATOM 868 O O . GLU A 1 111 ? 3.789 6.765 -21.619 1.00 62.59 111 GLU A O 1
ATOM 873 N N . GLU A 1 112 ? 1.984 6.860 -20.312 1.00 63.50 112 GLU A N 1
ATOM 874 C CA . GLU A 1 112 ? 1.448 8.021 -21.020 1.00 63.50 112 GLU A CA 1
ATOM 875 C C . GLU A 1 112 ? 2.281 9.258 -20.670 1.00 63.50 112 GLU A C 1
ATOM 877 O O . GLU A 1 112 ? 2.414 9.622 -19.496 1.00 63.50 112 GLU A O 1
ATOM 882 N N . LYS A 1 113 ? 2.767 9.971 -21.695 1.00 62.06 113 LYS A N 1
ATOM 883 C CA . LYS A 1 113 ? 3.513 11.235 -21.569 1.00 62.06 113 LYS A CA 1
ATOM 884 C C . LYS A 1 113 ? 2.644 12.357 -21.001 1.00 62.06 113 LYS A C 1
ATOM 886 O O . LYS A 1 113 ? 2.225 13.281 -21.697 1.00 62.06 113 LYS A O 1
ATOM 891 N N . THR A 1 114 ? 2.390 12.289 -19.704 1.00 69.62 114 THR A N 1
ATOM 892 C CA . THR A 1 114 ? 1.584 13.245 -18.957 1.00 69.62 114 THR A CA 1
ATOM 893 C C . THR A 1 114 ? 2.487 14.092 -18.066 1.00 69.62 114 THR A C 1
ATOM 895 O O . THR A 1 114 ? 3.444 13.602 -17.464 1.00 69.62 114 THR A O 1
ATOM 898 N N . ASN A 1 115 ? 2.162 15.384 -17.943 1.00 82.50 115 ASN A N 1
ATOM 899 C CA . ASN A 1 115 ? 2.835 16.314 -17.036 1.00 82.50 115 ASN A CA 1
ATOM 900 C C . ASN A 1 115 ? 2.949 15.711 -15.619 1.00 82.50 115 ASN A C 1
ATOM 902 O O . ASN A 1 115 ? 1.939 15.333 -15.021 1.00 82.50 115 ASN A O 1
ATOM 906 N N . TRP A 1 116 ? 4.173 15.665 -15.086 1.00 82.62 116 TRP A N 1
ATOM 907 C CA . TRP A 1 116 ? 4.519 15.140 -13.759 1.00 82.62 116 TRP A CA 1
ATOM 908 C C . TRP A 1 116 ? 3.569 15.604 -12.647 1.00 82.62 116 TRP A C 1
ATOM 910 O O . TRP A 1 116 ? 3.066 14.793 -11.873 1.00 82.62 116 TRP A O 1
ATOM 920 N N . SER A 1 117 ? 3.230 16.897 -12.617 1.00 86.31 117 SER A N 1
ATOM 921 C CA . SER A 1 117 ? 2.339 17.462 -11.593 1.00 86.31 117 SER A CA 1
ATOM 922 C C . SER A 1 117 ? 0.929 16.867 -11.625 1.00 86.31 117 SER A C 1
ATOM 924 O O . SER A 1 117 ? 0.286 16.722 -10.584 1.00 86.31 117 SER A O 1
ATOM 926 N N . ARG A 1 118 ? 0.440 16.503 -12.815 1.00 87.94 118 ARG A N 1
ATOM 927 C CA . ARG A 1 118 ? -0.860 15.857 -12.989 1.00 87.94 118 ARG A CA 1
ATOM 928 C C . ARG A 1 118 ? -0.800 14.412 -12.510 1.00 87.94 118 ARG A C 1
ATOM 930 O O . ARG A 1 118 ? -1.695 13.999 -11.786 1.00 87.94 118 ARG A O 1
ATOM 937 N N . ARG A 1 119 ? 0.271 13.683 -12.834 1.00 88.38 119 ARG A N 1
ATOM 938 C CA . ARG A 1 119 ? 0.477 12.300 -12.373 1.00 88.38 119 ARG A CA 1
ATOM 939 C C . ARG A 1 119 ? 0.582 12.208 -10.860 1.00 88.38 119 ARG A C 1
ATOM 941 O O . ARG A 1 119 ? -0.119 11.408 -10.255 1.00 88.38 119 ARG A O 1
ATOM 948 N N . TYR A 1 120 ? 1.359 13.096 -10.243 1.00 90.94 120 TYR A N 1
ATOM 949 C CA . TYR A 1 120 ? 1.454 13.165 -8.789 1.00 90.94 120 TYR A CA 1
ATOM 950 C C . TYR A 1 120 ? 0.071 13.344 -8.142 1.00 90.94 120 TYR A C 1
ATOM 952 O O . TYR A 1 120 ? -0.282 12.603 -7.229 1.00 90.94 120 TYR A O 1
ATOM 960 N N . LYS A 1 121 ? -0.748 14.278 -8.649 1.00 91.81 121 LYS A N 1
ATOM 961 C CA . LYS A 1 121 ? -2.119 14.492 -8.150 1.00 91.81 121 LYS A CA 1
ATOM 962 C C . LYS A 1 121 ? -3.009 13.264 -8.344 1.00 91.81 121 LYS A C 1
ATOM 964 O O . LYS A 1 121 ? -3.680 12.867 -7.399 1.00 91.81 121 LYS A O 1
ATOM 969 N N . LEU A 1 122 ? -2.966 12.640 -9.522 1.00 91.88 122 LEU A N 1
ATOM 970 C CA . LEU A 1 122 ? -3.735 11.427 -9.807 1.00 91.88 122 LEU A CA 1
ATOM 971 C C . LEU A 1 122 ? -3.344 10.275 -8.874 1.00 91.88 122 LEU A C 1
ATOM 973 O O . LEU A 1 122 ? -4.220 9.593 -8.354 1.00 91.88 122 LEU A O 1
ATOM 977 N N . ASN A 1 123 ? -2.054 10.091 -8.589 1.00 93.12 123 ASN A N 1
ATOM 978 C CA . ASN A 1 123 ? -1.597 9.048 -7.671 1.00 93.12 123 ASN A CA 1
ATOM 979 C C . ASN A 1 123 ? -2.023 9.334 -6.223 1.00 93.12 123 ASN A C 1
ATOM 981 O O . ASN A 1 123 ? -2.453 8.422 -5.517 1.00 93.12 123 ASN A O 1
ATOM 985 N N . VAL A 1 124 ? -1.991 10.600 -5.790 1.00 92.56 124 VAL A N 1
ATOM 986 C CA . VAL A 1 124 ? -2.548 11.002 -4.485 1.00 92.56 124 VAL A CA 1
ATOM 987 C C . VAL A 1 124 ? -4.044 10.690 -4.406 1.00 92.56 124 VAL A C 1
ATOM 989 O O . VAL A 1 124 ? -4.501 10.171 -3.388 1.00 92.56 124 VAL A O 1
ATOM 992 N N . GLU A 1 125 ? -4.808 10.980 -5.461 1.00 92.50 125 GLU A N 1
ATOM 993 C CA . GLU A 1 125 ? -6.243 10.685 -5.530 1.00 92.50 125 GLU A CA 1
ATOM 994 C C . GLU A 1 125 ? -6.515 9.175 -5.514 1.00 92.50 125 GLU A C 1
ATOM 996 O O . GLU A 1 125 ? -7.367 8.722 -4.751 1.00 92.50 125 GLU A O 1
ATOM 1001 N N . LYS A 1 126 ? -5.744 8.378 -6.268 1.00 92.12 126 LYS A N 1
ATOM 1002 C CA . LYS A 1 126 ? -5.819 6.908 -6.240 1.00 92.12 126 LYS A CA 1
ATOM 1003 C C . LYS A 1 126 ? -5.599 6.369 -4.824 1.00 92.12 126 LYS A C 1
ATOM 1005 O O . LYS A 1 126 ? -6.454 5.642 -4.323 1.00 92.12 126 LYS A O 1
ATOM 1010 N N . ILE A 1 127 ? -4.540 6.795 -4.131 1.00 90.56 127 ILE A N 1
ATOM 1011 C CA . ILE A 1 127 ? -4.267 6.379 -2.740 1.00 90.56 127 ILE A CA 1
ATOM 1012 C C . ILE A 1 127 ? -5.381 6.840 -1.787 1.00 90.56 127 ILE A C 1
ATOM 1014 O O . ILE A 1 127 ? -5.763 6.117 -0.867 1.00 90.56 127 ILE A O 1
ATOM 1018 N N . ALA A 1 128 ? -5.922 8.042 -1.994 1.00 87.81 128 ALA A N 1
ATOM 1019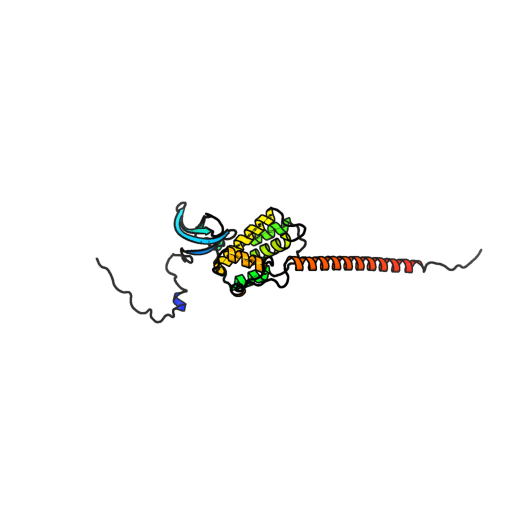 C CA . ALA A 1 128 ? -6.990 8.592 -1.165 1.00 87.81 128 ALA A CA 1
ATOM 1020 C C . ALA A 1 128 ? -8.301 7.799 -1.248 1.00 87.81 128 ALA A C 1
ATOM 1022 O O . ALA A 1 128 ? -9.057 7.822 -0.278 1.00 87.81 128 ALA A O 1
ATOM 1023 N N . THR A 1 129 ? -8.564 7.116 -2.367 1.00 86.38 129 THR A N 1
ATOM 1024 C CA . THR A 1 129 ? -9.770 6.287 -2.525 1.00 86.38 129 THR A CA 1
ATOM 1025 C C . THR A 1 129 ? -9.771 5.060 -1.618 1.00 86.38 129 THR A C 1
ATOM 1027 O O . THR A 1 129 ? -10.841 4.556 -1.303 1.00 86.38 129 THR A O 1
ATOM 1030 N N . GLY A 1 130 ? -8.592 4.583 -1.201 1.00 83.44 130 GLY A N 1
ATOM 1031 C CA . GLY A 1 130 ? -8.466 3.360 -0.412 1.00 83.44 130 GLY A CA 1
ATOM 1032 C C . GLY A 1 130 ? -8.781 2.076 -1.185 1.00 83.44 130 GLY A C 1
ATOM 1033 O O . GLY A 1 130 ? -8.910 1.044 -0.551 1.00 83.44 130 GLY A O 1
ATOM 1034 N N . ASP A 1 131 ? -8.914 2.110 -2.515 1.00 87.44 131 ASP A N 1
ATOM 1035 C CA . ASP A 1 131 ? -9.109 0.910 -3.340 1.00 87.44 131 ASP A CA 1
ATOM 1036 C C . ASP A 1 131 ? -7.774 0.189 -3.560 1.00 87.44 131 ASP A C 1
ATOM 1038 O O . ASP A 1 131 ? -6.844 0.755 -4.145 1.00 87.44 131 ASP A O 1
ATOM 1042 N N . VAL A 1 132 ? -7.701 -1.071 -3.127 1.00 89.50 132 VAL A N 1
ATOM 1043 C CA . VAL A 1 132 ? -6.495 -1.905 -3.220 1.00 89.50 132 VAL A CA 1
ATOM 1044 C C . VAL A 1 132 ? -5.964 -2.012 -4.652 1.00 89.50 132 VAL A C 1
ATOM 1046 O O . VAL A 1 132 ? -4.757 -1.944 -4.864 1.00 89.50 132 VAL A O 1
ATOM 1049 N N . ASN A 1 133 ? -6.848 -2.086 -5.654 1.00 91.88 133 ASN A N 1
ATOM 1050 C CA . ASN A 1 133 ? -6.440 -2.233 -7.053 1.00 91.88 133 ASN A CA 1
ATOM 1051 C C . ASN A 1 133 ? -5.767 -0.951 -7.552 1.00 91.88 133 ASN A C 1
ATOM 1053 O O . ASN A 1 133 ? -4.736 -0.994 -8.216 1.00 91.88 133 ASN A O 1
ATOM 1057 N N . LYS A 1 134 ? -6.317 0.210 -7.180 1.00 91.88 134 LYS A N 1
ATOM 1058 C CA . LYS A 1 134 ? -5.751 1.514 -7.550 1.00 91.88 134 LYS A CA 1
ATOM 1059 C C . LYS A 1 134 ? -4.440 1.787 -6.829 1.00 91.88 134 LYS A C 1
ATOM 1061 O O . LYS A 1 134 ? -3.563 2.432 -7.393 1.00 91.88 134 LYS A O 1
ATOM 1066 N N . ILE A 1 135 ? -4.306 1.328 -5.586 1.00 92.75 135 ILE A N 1
ATOM 1067 C CA . ILE A 1 135 ? -3.044 1.411 -4.846 1.00 92.75 135 ILE A CA 1
ATOM 1068 C C . ILE A 1 135 ? -1.994 0.513 -5.512 1.00 92.75 135 ILE A C 1
ATOM 1070 O O . ILE A 1 135 ? -0.871 0.971 -5.707 1.00 92.75 135 ILE A O 1
ATOM 1074 N N . ALA A 1 136 ? -2.367 -0.698 -5.939 1.00 93.56 136 ALA A N 1
ATOM 1075 C CA . ALA A 1 136 ? -1.490 -1.598 -6.686 1.00 93.56 136 ALA A CA 1
ATOM 1076 C C . ALA A 1 136 ? -1.000 -0.978 -8.004 1.00 93.56 136 ALA A C 1
ATOM 1078 O O . ALA A 1 136 ? 0.191 -1.043 -8.294 1.00 93.56 136 ALA A O 1
ATOM 1079 N N . GLU A 1 137 ? -1.875 -0.292 -8.752 1.00 92.38 137 GLU A N 1
ATOM 1080 C CA . GLU A 1 137 ? -1.460 0.490 -9.925 1.00 92.38 137 GLU A CA 1
ATOM 1081 C C . GLU A 1 137 ? -0.410 1.546 -9.556 1.00 92.38 137 GLU A C 1
ATOM 1083 O O . GLU A 1 137 ? 0.609 1.648 -10.222 1.00 92.38 137 GLU A O 1
ATOM 1088 N N . VAL A 1 138 ? -0.613 2.315 -8.478 1.00 93.06 138 VAL A N 1
ATOM 1089 C CA . VAL A 1 138 ? 0.363 3.340 -8.061 1.00 93.06 138 VAL A CA 1
ATOM 1090 C C . VAL A 1 138 ? 1.703 2.721 -7.663 1.00 93.06 138 VAL A C 1
ATOM 1092 O O . VAL A 1 138 ? 2.740 3.278 -8.015 1.00 93.06 138 VAL A O 1
ATOM 1095 N N . VAL A 1 139 ? 1.694 1.597 -6.935 1.00 94.12 139 VAL A N 1
ATOM 1096 C CA . VAL A 1 139 ? 2.921 0.879 -6.553 1.00 94.12 139 VAL A CA 1
ATOM 1097 C C . VAL A 1 139 ? 3.660 0.416 -7.798 1.00 94.12 139 VAL A C 1
ATOM 1099 O O . VAL A 1 139 ? 4.826 0.757 -7.951 1.00 94.12 139 VAL A O 1
ATOM 1102 N N . ARG A 1 140 ? 2.976 -0.273 -8.713 1.00 91.38 140 ARG A N 1
ATOM 1103 C CA . ARG A 1 140 ? 3.549 -0.719 -9.983 1.00 91.38 140 ARG A CA 1
ATOM 1104 C C . ARG A 1 140 ? 4.135 0.438 -10.786 1.00 91.38 140 ARG A C 1
ATOM 1106 O O . ARG A 1 140 ? 5.299 0.378 -11.160 1.00 91.38 140 ARG A O 1
ATOM 1113 N N . ASP A 1 141 ? 3.338 1.475 -11.041 1.00 90.00 141 ASP A N 1
ATOM 1114 C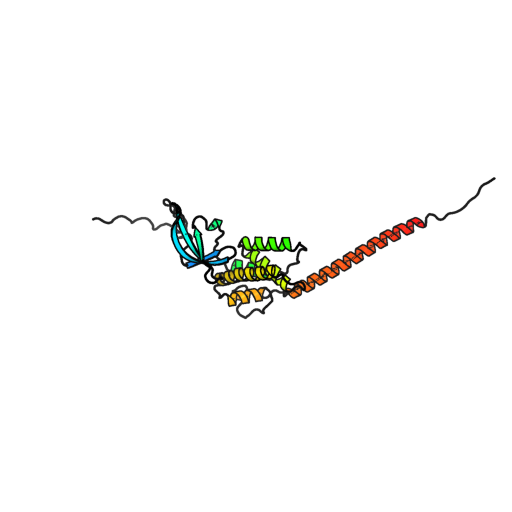 CA . ASP A 1 141 ? 3.713 2.586 -11.922 1.00 90.00 141 ASP A CA 1
ATOM 1115 C C . ASP A 1 141 ? 4.926 3.348 -11.365 1.00 90.00 141 ASP A C 1
ATOM 1117 O O . ASP A 1 141 ? 5.797 3.780 -12.115 1.00 90.00 141 ASP A O 1
ATOM 1121 N N . LEU A 1 142 ? 4.992 3.530 -10.040 1.00 91.00 142 LEU A N 1
ATOM 1122 C CA . LEU A 1 142 ? 6.132 4.176 -9.392 1.00 91.00 142 LEU A CA 1
ATOM 1123 C C . LEU A 1 142 ? 7.346 3.247 -9.288 1.00 91.00 142 LEU A C 1
ATOM 1125 O O . LEU A 1 142 ? 8.456 3.742 -9.432 1.00 91.00 142 LEU A O 1
ATOM 1129 N N . SER A 1 143 ? 7.158 1.945 -9.056 1.00 89.81 143 SER A N 1
ATOM 1130 C CA . SER A 1 143 ? 8.246 0.960 -9.013 1.00 89.81 143 SER A CA 1
ATOM 1131 C C . SER A 1 143 ? 8.934 0.823 -10.365 1.00 89.81 143 SER A C 1
ATOM 1133 O O . SER A 1 143 ? 10.139 1.022 -10.439 1.00 89.81 143 SER A O 1
ATOM 1135 N N . GLN A 1 144 ? 8.164 0.610 -11.437 1.00 84.31 144 GLN A N 1
ATOM 1136 C CA . GLN A 1 144 ? 8.699 0.550 -12.802 1.00 84.31 144 GLN A CA 1
ATOM 1137 C C . GLN A 1 144 ? 9.488 1.824 -13.143 1.00 84.31 144 GLN A C 1
ATOM 1139 O O . GLN A 1 144 ? 10.545 1.753 -13.752 1.00 84.31 144 GLN A O 1
ATOM 1144 N N . ARG A 1 145 ? 9.024 2.986 -12.669 1.00 83.88 145 ARG A N 1
ATOM 1145 C CA . ARG A 1 145 ? 9.675 4.275 -12.917 1.00 83.88 145 ARG A CA 1
ATOM 1146 C C . ARG A 1 145 ? 10.882 4.584 -12.025 1.00 83.88 145 ARG A C 1
ATOM 1148 O O . ARG A 1 145 ? 11.681 5.454 -12.368 1.00 83.88 145 ARG A O 1
ATOM 1155 N N . ASP A 1 146 ? 11.020 3.949 -10.862 1.00 84.56 146 ASP A N 1
ATOM 1156 C CA . ASP A 1 146 ? 12.232 4.116 -10.043 1.00 84.56 146 ASP A CA 1
ATOM 1157 C C . ASP A 1 146 ? 13.441 3.439 -10.704 1.00 84.56 146 ASP A C 1
ATOM 1159 O O . ASP A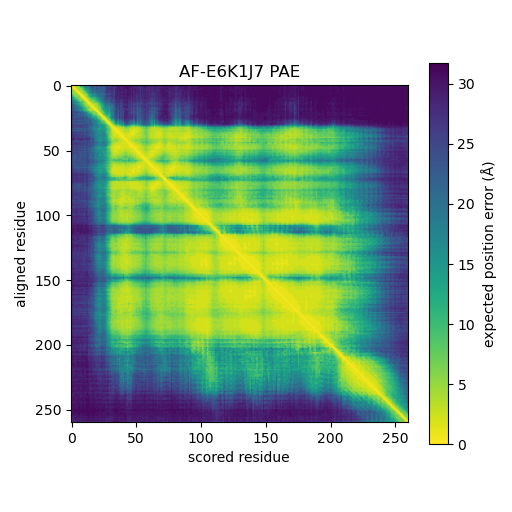 1 146 ? 14.564 3.902 -10.511 1.00 84.56 146 ASP A O 1
ATOM 1163 N N . ASP A 1 147 ? 13.185 2.419 -11.533 1.00 74.38 147 ASP A N 1
ATOM 1164 C CA . ASP A 1 147 ? 14.182 1.718 -12.347 1.00 74.38 147 ASP A CA 1
ATOM 116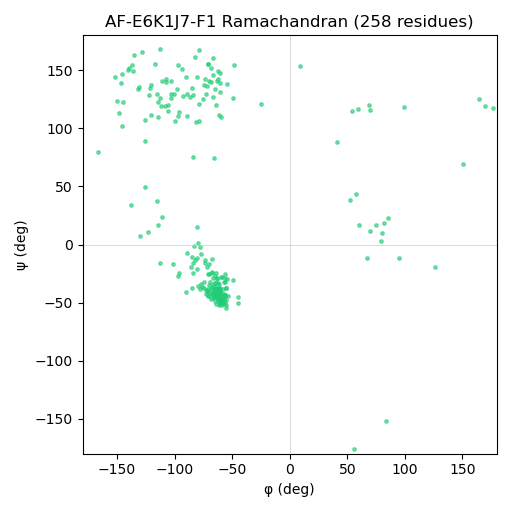5 C C . ASP A 1 147 ? 14.553 2.473 -13.647 1.00 74.38 147 ASP A C 1
ATOM 1167 O O . ASP A 1 147 ? 15.550 2.138 -14.290 1.00 74.38 147 ASP A O 1
ATOM 1171 N N . ASP A 1 148 ? 13.802 3.518 -14.021 1.00 72.00 148 ASP A N 1
ATOM 1172 C CA . ASP A 1 148 ? 14.115 4.379 -15.169 1.00 72.00 148 ASP A CA 1
ATOM 1173 C C . ASP A 1 148 ? 15.347 5.265 -14.903 1.00 72.00 148 ASP A C 1
ATOM 1175 O O . ASP A 1 148 ? 15.606 5.701 -13.780 1.00 72.00 148 ASP A O 1
ATOM 1179 N N . GLU A 1 149 ? 16.036 5.695 -15.969 1.00 64.00 149 GLU A N 1
ATOM 1180 C CA . GLU A 1 149 ? 17.223 6.573 -15.887 1.00 64.00 149 GLU A CA 1
ATOM 1181 C C . GLU A 1 149 ? 16.963 7.900 -15.135 1.00 64.00 149 GLU A C 1
ATOM 1183 O O . GLU A 1 149 ? 17.871 8.499 -14.557 1.00 64.00 149 GLU A O 1
ATOM 1188 N N . HIS A 1 150 ? 15.710 8.365 -15.113 1.00 72.06 150 HIS A N 1
ATOM 1189 C CA . HIS A 1 150 ? 15.311 9.605 -14.441 1.00 72.06 150 HIS A CA 1
ATOM 1190 C C . HIS A 1 150 ? 15.028 9.418 -12.940 1.00 72.06 150 HIS A C 1
ATOM 1192 O O . HIS A 1 150 ? 15.125 10.392 -12.185 1.00 72.06 150 HIS A O 1
ATOM 1198 N N . GLY A 1 151 ? 14.669 8.199 -12.521 1.00 81.44 151 GLY A N 1
ATOM 1199 C CA . GLY A 1 151 ? 14.261 7.843 -11.164 1.00 81.44 151 GLY A CA 1
ATOM 1200 C C . GLY A 1 151 ? 13.084 8.652 -10.596 1.00 81.44 151 GLY A C 1
ATOM 1201 O O . GLY A 1 151 ? 12.476 9.518 -11.240 1.00 81.44 151 GLY A O 1
ATOM 1202 N N . LEU A 1 152 ? 12.760 8.389 -9.326 1.00 87.12 152 LEU A N 1
ATOM 1203 C CA . LEU A 1 152 ? 11.705 9.105 -8.603 1.00 87.12 152 LEU A CA 1
ATOM 1204 C C . LEU A 1 152 ? 12.210 10.353 -7.862 1.00 87.12 152 LEU A C 1
ATOM 1206 O O . LEU A 1 152 ? 13.268 10.358 -7.223 1.00 87.12 152 LEU A O 1
ATOM 1210 N N . SER A 1 153 ? 11.382 11.404 -7.826 1.00 89.94 153 SER A N 1
ATOM 1211 C CA . SER A 1 153 ? 11.602 12.538 -6.919 1.00 89.94 153 SER A CA 1
ATOM 1212 C C . SER A 1 153 ? 11.434 12.126 -5.449 1.00 89.94 153 SER A C 1
ATOM 1214 O O . SER A 1 153 ? 10.745 11.160 -5.128 1.00 89.94 153 SER A O 1
ATOM 1216 N N . ALA A 1 154 ? 11.972 12.909 -4.507 1.00 89.94 154 ALA A N 1
ATOM 1217 C CA . ALA A 1 154 ? 11.821 12.625 -3.072 1.00 89.94 154 ALA A CA 1
ATOM 1218 C C . ALA A 1 154 ? 10.349 12.516 -2.614 1.00 89.94 154 ALA A C 1
ATOM 1220 O O . ALA A 1 154 ? 10.032 11.752 -1.702 1.00 89.94 154 ALA A O 1
ATOM 1221 N N . GLY A 1 155 ? 9.442 13.274 -3.243 1.00 91.62 155 GLY A N 1
ATOM 1222 C CA . GLY A 1 155 ? 8.007 13.198 -2.966 1.00 91.62 155 GLY A CA 1
ATOM 1223 C C . GLY A 1 155 ? 7.371 11.907 -3.484 1.00 91.62 155 GLY A C 1
ATOM 1224 O O . GLY A 1 155 ? 6.547 11.319 -2.788 1.00 91.62 155 GLY A O 1
ATOM 1225 N N . GLU A 1 156 ? 7.771 11.453 -4.672 1.00 92.25 156 GLU A N 1
ATOM 1226 C CA . GLU A 1 156 ? 7.317 10.185 -5.256 1.00 92.25 156 GLU A CA 1
ATOM 1227 C C . GLU A 1 156 ? 7.894 8.980 -4.516 1.00 92.25 156 GLU A C 1
ATOM 1229 O O . GLU A 1 156 ? 7.151 8.049 -4.243 1.00 92.25 156 GLU A O 1
ATOM 1234 N N . LYS A 1 157 ? 9.158 9.028 -4.077 1.00 93.50 157 LYS A N 1
ATOM 1235 C CA . LYS A 1 157 ? 9.748 7.971 -3.238 1.00 93.50 157 LYS A CA 1
ATOM 1236 C C . LYS A 1 157 ? 8.961 7.772 -1.948 1.00 93.50 157 LYS A C 1
ATOM 1238 O O . LYS A 1 157 ? 8.581 6.657 -1.617 1.00 93.50 157 LYS A O 1
ATOM 1243 N N . ARG A 1 158 ? 8.616 8.864 -1.255 1.00 93.00 158 ARG A N 1
ATOM 1244 C CA . ARG A 1 158 ? 7.752 8.801 -0.060 1.00 93.00 158 ARG A CA 1
ATOM 1245 C C . ARG A 1 158 ? 6.359 8.261 -0.377 1.00 93.00 158 ARG A C 1
ATOM 1247 O O . ARG A 1 158 ? 5.780 7.556 0.445 1.00 93.00 158 ARG A O 1
ATOM 1254 N N . MET A 1 159 ? 5.812 8.612 -1.540 1.00 94.00 159 MET A N 1
ATOM 1255 C CA . MET A 1 159 ? 4.521 8.100 -1.996 1.00 94.00 159 MET A CA 1
ATOM 1256 C C . MET A 1 159 ? 4.578 6.595 -2.259 1.00 94.00 159 MET A C 1
ATOM 1258 O O . MET A 1 159 ? 3.693 5.890 -1.785 1.00 94.00 159 MET A O 1
ATOM 1262 N N . LEU A 1 160 ? 5.620 6.113 -2.940 1.00 94.00 160 LEU A N 1
ATOM 1263 C CA . LEU A 1 160 ? 5.849 4.696 -3.198 1.00 94.00 160 LEU A CA 1
ATOM 1264 C C . LEU A 1 160 ? 5.997 3.925 -1.887 1.00 94.00 160 LEU A C 1
ATOM 1266 O O . LEU A 1 160 ? 5.248 2.981 -1.670 1.00 94.00 160 LEU A O 1
ATOM 1270 N N . SER A 1 161 ? 6.869 4.362 -0.970 1.00 92.88 161 SER A N 1
ATOM 1271 C CA . SER A 1 161 ? 7.023 3.710 0.340 1.00 92.88 161 SER A CA 1
ATOM 1272 C C . SER A 1 161 ? 5.696 3.636 1.097 1.00 92.88 161 SER A C 1
ATOM 1274 O O . SER A 1 161 ? 5.343 2.597 1.641 1.00 92.88 161 SER A O 1
ATOM 1276 N N . LYS A 1 162 ? 4.912 4.721 1.087 1.00 91.06 162 LYS A N 1
ATOM 1277 C CA . LYS A 1 162 ? 3.599 4.739 1.737 1.00 91.06 162 LYS A CA 1
ATOM 1278 C C . LYS A 1 162 ? 2.604 3.782 1.074 1.00 91.06 162 LYS A C 1
ATOM 1280 O O . LYS A 1 162 ? 1.874 3.094 1.780 1.00 91.06 162 LYS A O 1
ATOM 1285 N N . ALA A 1 163 ? 2.542 3.766 -0.255 1.00 93.38 163 ALA A N 1
ATOM 1286 C CA . ALA A 1 163 ? 1.639 2.895 -1.001 1.00 93.38 163 ALA A CA 1
ATOM 1287 C C . ALA A 1 163 ? 2.005 1.415 -0.810 1.00 93.38 163 ALA A C 1
ATOM 1289 O O . ALA A 1 163 ? 1.109 0.607 -0.585 1.00 93.38 163 ALA A O 1
ATOM 1290 N N . ARG A 1 164 ? 3.308 1.092 -0.803 1.00 93.38 164 ARG A N 1
ATOM 1291 C CA . ARG A 1 164 ? 3.825 -0.245 -0.486 1.00 93.38 164 ARG A CA 1
ATOM 1292 C C . ARG A 1 164 ? 3.395 -0.680 0.908 1.00 93.38 164 ARG A C 1
ATOM 1294 O O . ARG A 1 164 ? 2.743 -1.703 1.011 1.00 93.38 164 ARG A O 1
ATOM 1301 N N . ASN A 1 165 ? 3.620 0.134 1.941 1.00 90.88 165 ASN A N 1
ATOM 1302 C CA . ASN A 1 165 ? 3.217 -0.216 3.309 1.00 90.88 165 ASN A CA 1
ATOM 1303 C C . ASN A 1 165 ? 1.713 -0.515 3.427 1.00 90.88 165 ASN A C 1
ATOM 1305 O O . ASN A 1 165 ? 1.331 -1.480 4.078 1.00 90.88 165 ASN A O 1
ATOM 1309 N N . ILE A 1 166 ? 0.856 0.288 2.780 1.00 90.25 166 ILE A N 1
ATOM 1310 C CA . ILE A 1 166 ? -0.596 0.045 2.785 1.00 90.25 166 ILE A CA 1
ATOM 1311 C C . ILE A 1 166 ? -0.924 -1.303 2.130 1.00 90.25 166 ILE A C 1
ATOM 1313 O O . ILE A 1 166 ? -1.744 -2.050 2.657 1.00 90.25 166 ILE A O 1
ATOM 1317 N N . LEU A 1 167 ? -0.294 -1.604 0.992 1.00 91.75 167 LEU A N 1
ATOM 1318 C CA . LEU A 1 167 ? -0.543 -2.829 0.241 1.00 91.75 167 LEU A CA 1
ATOM 1319 C C . LEU A 1 167 ? -0.014 -4.067 0.979 1.00 91.75 167 LEU A C 1
ATOM 1321 O O . LEU A 1 167 ? -0.735 -5.052 1.092 1.00 91.75 167 LEU A O 1
ATOM 1325 N N . THR A 1 168 ? 1.196 -3.987 1.536 1.00 92.31 168 THR A N 1
ATOM 1326 C CA . THR A 1 168 ? 1.836 -5.046 2.327 1.00 92.31 168 THR A CA 1
ATOM 1327 C C . THR A 1 168 ? 0.977 -5.430 3.523 1.00 92.31 168 THR A C 1
ATOM 1329 O O . THR A 1 168 ? 0.645 -6.602 3.670 1.00 92.31 168 THR A O 1
ATOM 1332 N N . SER A 1 169 ? 0.519 -4.457 4.318 1.00 88.94 169 SER A N 1
ATOM 1333 C CA . SER A 1 169 ? -0.335 -4.755 5.474 1.00 88.94 169 SER A CA 1
ATOM 1334 C C . SER A 1 169 ? -1.675 -5.375 5.079 1.00 88.94 169 SER A C 1
ATOM 1336 O O . SER A 1 169 ? -2.252 -6.145 5.841 1.00 88.94 169 SER A O 1
ATOM 1338 N N . GLU A 1 170 ? -2.197 -5.058 3.894 1.00 89.06 170 GLU A N 1
ATOM 1339 C CA . GLU A 1 170 ? -3.454 -5.638 3.425 1.00 89.06 170 GLU A CA 1
ATOM 1340 C C . GLU A 1 170 ? -3.283 -7.068 2.894 1.00 89.06 170 GLU A C 1
ATOM 1342 O O . GLU A 1 170 ? -4.113 -7.930 3.185 1.00 89.06 170 GLU A O 1
ATOM 1347 N N . ILE A 1 171 ? -2.179 -7.340 2.192 1.00 90.31 171 ILE A N 1
ATOM 1348 C CA . ILE A 1 171 ? -1.790 -8.691 1.769 1.00 90.31 171 ILE A CA 1
ATOM 1349 C C . ILE A 1 171 ? -1.535 -9.571 2.998 1.00 90.31 171 ILE A C 1
ATOM 1351 O O . ILE A 1 171 ? -2.102 -10.658 3.085 1.00 90.31 171 ILE A O 1
ATOM 1355 N N . ALA A 1 172 ? -0.760 -9.078 3.970 1.00 89.75 172 ALA A N 1
ATOM 1356 C CA . ALA A 1 172 ? -0.421 -9.800 5.196 1.00 89.75 172 ALA A CA 1
ATOM 1357 C C . ALA A 1 172 ? -1.671 -10.304 5.928 1.00 89.75 172 ALA A C 1
ATOM 1359 O O . ALA A 1 172 ? -1.771 -11.468 6.316 1.00 89.75 172 ALA A O 1
ATOM 1360 N N . LEU A 1 173 ? -2.688 -9.451 6.041 1.00 87.19 173 LEU A N 1
ATOM 1361 C CA . LEU A 1 173 ? -3.938 -9.810 6.702 1.00 87.19 173 LEU A CA 1
ATOM 1362 C C . LEU A 1 173 ? -4.838 -10.730 5.889 1.00 87.19 173 LEU A C 1
ATOM 1364 O O . LEU A 1 173 ? -5.504 -11.586 6.473 1.00 87.19 173 LEU A O 1
ATOM 1368 N N . SER A 1 174 ? -4.889 -10.539 4.572 1.00 88.25 174 SER A N 1
ATOM 1369 C CA . SER A 1 174 ? -5.707 -11.368 3.688 1.00 88.25 174 SER A CA 1
ATOM 1370 C C . SER A 1 174 ? -5.180 -12.805 3.635 1.00 88.25 174 SER A C 1
ATOM 1372 O O . SER A 1 174 ? -5.938 -13.760 3.816 1.00 88.25 174 SER A O 1
ATOM 1374 N N . GLU A 1 175 ? -3.863 -12.944 3.477 1.00 86.50 175 GLU A N 1
ATOM 1375 C CA . GLU A 1 175 ? -3.159 -14.222 3.332 1.00 86.50 175 GLU A CA 1
ATOM 1376 C C . GLU A 1 175 ? -2.729 -14.835 4.676 1.00 86.50 175 GLU A C 1
ATOM 1378 O O . GLU A 1 175 ? -2.312 -15.992 4.726 1.00 86.50 175 GLU A O 1
ATOM 1383 N N . LYS A 1 176 ? -2.895 -14.098 5.786 1.00 87.62 176 LYS A N 1
ATOM 1384 C CA . LYS A 1 176 ? -2.513 -14.499 7.155 1.00 87.62 176 LYS A CA 1
ATOM 1385 C C . LYS A 1 176 ? -1.027 -14.838 7.283 1.00 87.62 176 LYS A C 1
ATOM 1387 O O . LYS A 1 176 ? -0.655 -15.815 7.935 1.00 87.62 176 LYS A O 1
ATOM 1392 N N . ILE A 1 177 ? -0.207 -14.002 6.671 1.00 90.12 177 ILE A N 1
ATOM 1393 C CA . ILE A 1 177 ? 1.253 -14.048 6.714 1.00 90.12 177 ILE A CA 1
ATOM 1394 C C . ILE A 1 177 ? 1.773 -12.823 7.473 1.00 90.12 177 ILE A C 1
ATOM 1396 O O . ILE A 1 177 ? 1.004 -11.914 7.792 1.00 90.12 177 ILE A O 1
ATOM 1400 N N . ASP A 1 178 ? 3.057 -12.810 7.813 1.00 90.00 178 ASP A N 1
ATOM 1401 C CA . ASP A 1 178 ? 3.674 -11.628 8.410 1.00 90.00 178 ASP A CA 1
ATOM 1402 C C . ASP A 1 178 ? 4.001 -10.551 7.356 1.00 90.00 178 ASP A C 1
ATOM 1404 O O . ASP A 1 178 ? 3.928 -10.776 6.144 1.00 90.00 178 ASP A O 1
ATOM 1408 N N . ASP A 1 179 ? 4.318 -9.345 7.831 1.00 88.31 179 ASP A N 1
ATOM 1409 C CA . ASP A 1 179 ? 4.605 -8.201 6.963 1.00 88.31 179 ASP A CA 1
ATOM 1410 C C . ASP A 1 179 ? 5.899 -8.394 6.149 1.00 88.31 179 ASP A C 1
ATOM 1412 O O . ASP A 1 179 ? 6.003 -7.853 5.047 1.00 88.31 179 ASP A O 1
ATOM 1416 N N . GLU A 1 180 ? 6.876 -9.155 6.657 1.00 90.69 180 GLU A N 1
ATOM 1417 C CA . GLU A 1 180 ? 8.138 -9.425 5.954 1.00 90.69 180 GLU A CA 1
ATOM 1418 C C . GLU A 1 180 ? 7.896 -10.361 4.764 1.00 90.69 180 GLU A C 1
ATOM 1420 O O . GLU A 1 180 ? 8.343 -10.088 3.649 1.00 90.69 180 GLU A O 1
ATOM 1425 N N . GLU A 1 181 ? 7.104 -11.408 4.978 1.00 90.50 181 GLU A N 1
ATOM 1426 C CA . GLU A 1 181 ? 6.636 -12.342 3.963 1.00 90.50 181 GLU A CA 1
ATOM 1427 C C . GLU A 1 181 ? 5.805 -11.623 2.898 1.00 90.50 181 GLU A C 1
ATOM 1429 O O . GLU A 1 181 ? 6.072 -11.742 1.702 1.00 90.50 181 GLU A O 1
ATOM 1434 N N . ALA A 1 182 ? 4.825 -10.814 3.312 1.00 91.75 182 ALA A N 1
ATOM 1435 C CA . ALA A 1 182 ? 3.991 -10.048 2.389 1.00 91.75 182 ALA A CA 1
ATOM 1436 C C . ALA A 1 182 ? 4.820 -9.070 1.543 1.00 91.75 182 ALA A C 1
ATOM 1438 O O . ALA A 1 182 ? 4.560 -8.900 0.348 1.00 91.75 182 ALA A O 1
ATOM 1439 N N . GLN A 1 183 ? 5.842 -8.455 2.143 1.00 92.44 183 GLN A N 1
ATOM 1440 C CA . GLN A 1 183 ? 6.787 -7.601 1.437 1.00 92.44 183 GLN A CA 1
ATOM 1441 C C . GLN A 1 183 ? 7.617 -8.403 0.426 1.00 92.44 183 GLN A C 1
ATOM 1443 O O . GLN A 1 183 ? 7.790 -7.939 -0.702 1.00 92.44 183 GLN A O 1
ATOM 1448 N N . ARG A 1 184 ? 8.081 -9.608 0.792 1.00 93.62 184 ARG A N 1
ATOM 1449 C CA . ARG A 1 184 ? 8.787 -10.511 -0.129 1.00 93.62 184 ARG A CA 1
ATOM 1450 C C . ARG A 1 184 ? 7.912 -10.843 -1.332 1.00 93.62 184 ARG A C 1
ATOM 1452 O O . ARG A 1 184 ? 8.337 -10.653 -2.467 1.00 93.62 184 ARG A O 1
ATOM 1459 N N . LEU A 1 185 ? 6.669 -11.268 -1.097 1.00 91.94 185 LEU A N 1
ATOM 1460 C CA . LEU A 1 185 ? 5.729 -11.597 -2.171 1.00 91.94 185 LEU A CA 1
ATOM 1461 C C . LEU A 1 185 ? 5.455 -10.389 -3.073 1.00 91.94 185 LEU A C 1
ATOM 1463 O O . LEU A 1 185 ? 5.351 -10.539 -4.292 1.00 91.94 185 LEU A O 1
ATOM 1467 N N . LEU A 1 186 ? 5.369 -9.184 -2.506 1.00 92.44 186 LEU A N 1
ATOM 1468 C CA . LEU A 1 186 ? 5.255 -7.957 -3.290 1.00 92.44 186 LEU A CA 1
ATOM 1469 C C . LEU A 1 186 ? 6.467 -7.772 -4.219 1.00 92.44 186 LEU A C 1
ATOM 1471 O O . L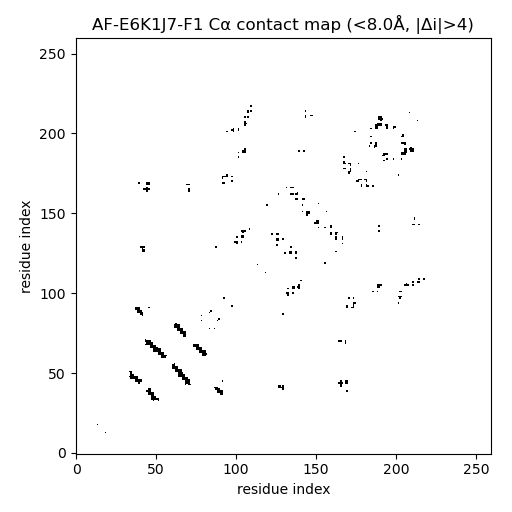EU A 1 186 ? 6.287 -7.482 -5.400 1.00 92.44 186 LEU A O 1
ATOM 1475 N N . ASP A 1 187 ? 7.681 -7.977 -3.707 1.00 91.81 187 ASP A N 1
ATOM 1476 C CA . ASP A 1 187 ? 8.923 -7.861 -4.477 1.00 91.81 187 ASP A CA 1
ATOM 1477 C C . ASP A 1 187 ? 9.074 -8.948 -5.550 1.00 91.81 187 ASP A C 1
ATOM 1479 O O . ASP A 1 187 ? 9.521 -8.645 -6.657 1.00 91.81 187 ASP A O 1
ATOM 1483 N N . VAL A 1 188 ? 8.626 -10.178 -5.281 1.00 90.56 188 VAL A N 1
ATOM 1484 C CA . VAL A 1 188 ? 8.557 -11.260 -6.279 1.00 90.56 188 VAL A CA 1
ATOM 1485 C C . VAL A 1 188 ? 7.653 -10.865 -7.448 1.00 90.56 188 VAL A C 1
ATOM 1487 O O . VAL A 1 188 ? 8.040 -10.970 -8.611 1.00 90.56 188 VAL A O 1
ATOM 1490 N N . ASN A 1 189 ? 6.458 -10.341 -7.159 1.00 89.88 189 ASN A N 1
ATOM 1491 C CA . ASN A 1 189 ? 5.501 -9.949 -8.199 1.00 89.88 189 ASN A CA 1
ATOM 1492 C C . ASN A 1 189 ? 5.912 -8.680 -8.966 1.00 89.88 189 ASN A C 1
ATOM 1494 O O . ASN A 1 189 ? 5.429 -8.458 -10.075 1.00 89.88 189 ASN A O 1
ATOM 1498 N N . LEU A 1 190 ? 6.803 -7.863 -8.399 1.00 88.69 190 LEU A N 1
ATOM 1499 C CA . LEU A 1 190 ? 7.442 -6.735 -9.084 1.00 88.69 190 LEU A CA 1
ATOM 1500 C C . LEU A 1 190 ? 8.692 -7.156 -9.883 1.00 88.69 190 LEU A C 1
ATOM 1502 O O . LEU A 1 190 ? 9.189 -6.373 -10.692 1.00 88.69 190 LEU A O 1
ATOM 1506 N N . GLY A 1 191 ? 9.182 -8.387 -9.696 1.00 86.12 191 GLY A N 1
ATOM 1507 C CA . GLY A 1 191 ? 10.374 -8.915 -10.364 1.00 86.12 191 GLY A CA 1
ATOM 1508 C C . GLY A 1 191 ? 11.700 -8.502 -9.717 1.00 86.12 191 GLY A C 1
ATOM 1509 O O . GLY A 1 191 ? 12.739 -8.581 -10.370 1.00 86.12 191 GLY A O 1
ATOM 1510 N N . TYR A 1 192 ? 11.682 -8.052 -8.458 1.00 85.69 192 TYR A N 1
ATOM 1511 C CA . TYR A 1 192 ? 12.889 -7.730 -7.685 1.00 85.69 192 TYR A CA 1
ATOM 1512 C C . TYR A 1 192 ? 13.490 -8.947 -6.973 1.00 85.69 192 TYR A C 1
ATOM 1514 O O . TYR A 1 192 ? 14.654 -8.906 -6.574 1.00 85.69 192 TYR A O 1
ATOM 1522 N N . GLN A 1 193 ? 12.706 -10.011 -6.794 1.00 86.56 193 GLN A N 1
ATOM 1523 C CA . GLN A 1 193 ? 13.126 -11.260 -6.164 1.00 86.56 193 GLN A CA 1
ATOM 1524 C C . GLN A 1 193 ? 12.590 -12.469 -6.933 1.00 86.56 193 GLN A C 1
ATOM 1526 O O . GLN A 1 193 ? 11.560 -12.382 -7.603 1.00 86.56 193 GLN A O 1
ATOM 1531 N N . ASP A 1 194 ? 13.288 -13.597 -6.818 1.00 86.00 194 ASP A N 1
ATOM 1532 C CA . ASP A 1 194 ? 12.849 -14.865 -7.394 1.00 86.00 194 ASP A CA 1
ATOM 1533 C C . ASP A 1 194 ? 11.802 -15.540 -6.486 1.00 86.00 194 ASP A C 1
ATOM 1535 O O . ASP A 1 194 ? 11.917 -15.457 -5.261 1.00 86.00 194 ASP A O 1
ATOM 1539 N N . PRO A 1 195 ? 10.789 -16.220 -7.054 1.00 87.56 195 PRO A N 1
ATOM 1540 C CA . PRO A 1 195 ? 9.767 -16.917 -6.282 1.00 87.56 195 PRO A CA 1
ATOM 1541 C C . PRO A 1 195 ? 10.354 -18.128 -5.551 1.00 87.56 195 PRO A C 1
ATOM 1543 O O . PRO A 1 195 ? 11.143 -18.897 -6.110 1.00 87.56 195 PRO A O 1
ATOM 1546 N N . GLU A 1 196 ? 9.916 -18.337 -4.313 1.00 87.56 196 GLU A N 1
ATOM 1547 C CA . GLU A 1 196 ? 10.325 -19.466 -3.483 1.00 87.56 196 GLU A CA 1
ATOM 1548 C C . GLU A 1 196 ? 9.313 -20.628 -3.539 1.00 87.56 196 GLU A C 1
ATOM 1550 O O . GLU A 1 196 ? 8.117 -20.436 -3.802 1.00 87.56 196 GLU A O 1
ATOM 1555 N N . PRO A 1 197 ? 9.748 -21.879 -3.278 1.00 81.94 197 PRO A N 1
ATOM 1556 C CA . PRO A 1 197 ? 8.835 -23.015 -3.202 1.00 81.94 197 PRO A CA 1
ATOM 1557 C C . PRO A 1 197 ? 7.769 -22.823 -2.110 1.00 81.94 197 PRO A C 1
ATOM 1559 O O . PRO A 1 197 ? 8.053 -22.928 -0.920 1.00 81.94 197 PRO A O 1
ATOM 1562 N N . GLY A 1 198 ? 6.515 -22.619 -2.516 1.00 80.75 198 GLY A N 1
ATOM 1563 C CA . GLY A 1 198 ? 5.384 -22.395 -1.605 1.00 80.75 198 GLY A CA 1
ATOM 1564 C C . GLY A 1 198 ? 4.592 -21.123 -1.900 1.00 80.75 198 GLY A C 1
ATOM 1565 O O . GLY A 1 198 ? 3.414 -21.074 -1.545 1.00 80.75 198 GLY A O 1
ATOM 1566 N N . ASP A 1 199 ? 5.187 -20.178 -2.629 1.00 82.06 199 ASP A N 1
ATOM 1567 C CA . ASP A 1 199 ? 4.597 -18.884 -3.007 1.00 82.06 199 ASP A CA 1
ATOM 1568 C C . ASP A 1 199 ? 3.292 -19.021 -3.808 1.00 82.06 199 ASP A C 1
ATOM 1570 O O . ASP A 1 199 ? 2.379 -18.200 -3.693 1.00 82.06 199 ASP A O 1
ATOM 1574 N N . GLU A 1 200 ? 3.144 -20.123 -4.549 1.00 75.75 200 GLU A N 1
ATOM 1575 C CA . GLU A 1 200 ? 1.934 -20.452 -5.312 1.00 75.75 200 GLU A CA 1
ATOM 1576 C C . GLU A 1 200 ? 0.667 -20.490 -4.440 1.00 75.75 200 GLU A C 1
ATOM 1578 O O . GLU A 1 200 ? -0.430 -20.204 -4.924 1.00 75.75 200 GLU A O 1
ATOM 1583 N N . LYS A 1 201 ? 0.807 -20.812 -3.145 1.00 78.38 201 LYS A N 1
ATOM 1584 C CA . LYS A 1 201 ? -0.312 -20.851 -2.189 1.00 78.38 201 LYS A CA 1
ATOM 1585 C C . LYS A 1 201 ? -0.899 -19.471 -1.910 1.00 78.38 201 LYS A C 1
ATOM 1587 O O . LYS A 1 201 ? -2.061 -19.396 -1.530 1.00 78.38 201 LYS A O 1
ATOM 1592 N N . HIS A 1 202 ? -0.106 -18.427 -2.126 1.00 78.56 202 HIS A N 1
ATOM 1593 C CA . HIS A 1 202 ? -0.454 -17.030 -1.898 1.00 78.56 202 HIS A CA 1
ATOM 1594 C C . HIS A 1 202 ? -0.586 -16.264 -3.214 1.00 78.56 202 HIS A C 1
ATOM 1596 O O . HIS A 1 202 ? -0.414 -15.053 -3.245 1.00 78.56 202 HIS A O 1
ATOM 1602 N N . HIS A 1 203 ? -0.856 -16.954 -4.330 1.00 75.25 203 HIS A N 1
ATOM 1603 C CA . HIS A 1 203 ? -1.036 -16.331 -5.649 1.00 75.25 203 HIS A CA 1
ATOM 1604 C C . HIS A 1 203 ? 0.188 -15.549 -6.169 1.00 75.25 203 HIS A C 1
ATOM 1606 O O . HIS A 1 203 ? 0.072 -14.763 -7.120 1.00 75.25 203 HIS A O 1
ATOM 1612 N N . ALA A 1 204 ? 1.362 -15.780 -5.578 1.00 60.97 204 ALA A N 1
ATOM 1613 C CA . ALA A 1 204 ? 2.597 -15.130 -5.966 1.00 60.97 204 ALA A CA 1
ATOM 1614 C C . ALA A 1 204 ? 3.308 -15.928 -7.060 1.00 60.97 204 ALA A C 1
ATOM 1616 O O . ALA A 1 204 ? 3.479 -17.144 -6.976 1.00 60.97 204 ALA A O 1
ATOM 1617 N N . GLN A 1 205 ? 3.671 -15.214 -8.121 1.00 65.12 205 GLN A N 1
ATOM 1618 C CA . GLN A 1 205 ? 4.380 -15.732 -9.285 1.00 65.12 205 GLN A CA 1
ATOM 1619 C C . GLN A 1 205 ? 5.300 -14.624 -9.792 1.00 65.12 205 GLN A C 1
ATOM 1621 O O . GLN A 1 205 ? 4.939 -13.446 -9.719 1.00 65.12 205 GLN A O 1
ATOM 1626 N N . ALA A 1 206 ? 6.461 -14.990 -10.329 1.00 61.53 206 ALA A N 1
ATOM 1627 C CA . ALA A 1 206 ? 7.281 -14.028 -11.052 1.00 61.53 206 ALA A CA 1
ATOM 1628 C C . ALA A 1 206 ? 6.518 -13.517 -12.290 1.00 61.53 206 ALA A C 1
ATOM 1630 O O . ALA A 1 206 ? 5.817 -14.306 -12.935 1.00 61.53 206 ALA A O 1
ATOM 1631 N N . PRO A 1 207 ? 6.634 -12.227 -12.647 1.00 67.00 207 PRO A N 1
ATOM 1632 C CA . PRO A 1 207 ? 6.169 -11.763 -13.949 1.00 67.00 207 PRO A CA 1
ATOM 1633 C C . PRO A 1 207 ? 6.935 -12.487 -15.073 1.00 67.00 207 PRO A C 1
ATOM 1635 O O . PRO A 1 207 ? 8.109 -12.815 -14.907 1.00 67.00 207 PRO A O 1
ATOM 1638 N N . GLU A 1 208 ? 6.284 -12.728 -16.222 1.00 68.06 208 GLU A N 1
ATOM 1639 C CA . GLU A 1 208 ? 6.927 -13.377 -17.386 1.00 68.06 208 GLU A CA 1
ATOM 1640 C C . GLU A 1 208 ? 8.179 -12.618 -17.853 1.00 68.06 208 GLU A C 1
ATOM 1642 O O . GLU A 1 208 ? 9.152 -13.218 -18.307 1.00 68.06 208 GLU A O 1
ATOM 1647 N N . GLU A 1 209 ? 8.160 -11.296 -17.698 1.00 62.88 209 GLU A N 1
ATOM 1648 C CA . GLU A 1 209 ? 9.280 -10.404 -17.952 1.00 62.88 209 GLU A CA 1
ATOM 1649 C C . GLU A 1 209 ? 9.430 -9.461 -16.757 1.00 62.88 209 GLU A C 1
ATOM 1651 O O . GLU A 1 209 ? 8.453 -8.875 -16.286 1.00 62.88 209 GLU A O 1
ATOM 1656 N N . ALA A 1 210 ? 10.656 -9.279 -16.265 1.00 65.25 210 ALA A N 1
ATOM 1657 C CA . ALA A 1 210 ? 10.909 -8.305 -15.210 1.00 65.25 210 ALA A CA 1
ATOM 1658 C C . ALA A 1 210 ? 10.573 -6.881 -15.692 1.00 65.25 210 ALA A C 1
ATOM 1660 O O . ALA A 1 210 ? 10.755 -6.554 -16.872 1.00 65.25 210 ALA A O 1
ATOM 1661 N N . ALA A 1 211 ? 10.141 -6.016 -14.768 1.00 64.06 211 ALA A N 1
ATOM 1662 C CA . ALA A 1 211 ? 9.768 -4.627 -15.045 1.00 64.06 211 ALA A CA 1
ATOM 1663 C C . ALA A 1 211 ? 10.783 -3.900 -15.952 1.00 64.06 211 ALA A C 1
ATOM 1665 O O . ALA A 1 211 ? 10.416 -3.368 -17.002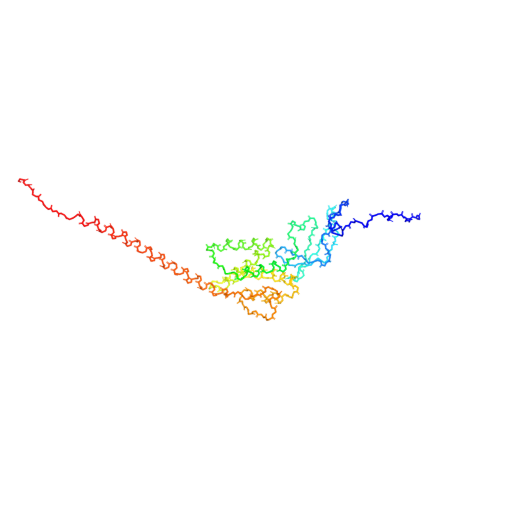 1.00 64.06 211 ALA A O 1
ATOM 1666 N N . TYR A 1 212 ? 12.072 -3.972 -15.603 1.00 62.31 212 TYR A N 1
ATOM 1667 C CA . TYR A 1 212 ? 13.157 -3.324 -16.347 1.00 62.31 212 TYR A CA 1
ATOM 1668 C C . TYR A 1 212 ? 13.310 -3.828 -17.794 1.00 62.31 212 TYR A C 1
ATOM 1670 O O . TYR A 1 212 ? 13.661 -3.058 -18.689 1.00 62.31 212 TYR A O 1
ATOM 1678 N N . GLN A 1 213 ? 13.043 -5.113 -18.056 1.00 66.94 213 GLN A N 1
ATOM 1679 C CA . GLN A 1 213 ? 13.186 -5.697 -19.396 1.00 66.94 213 GLN A CA 1
ATOM 1680 C C . GLN A 1 213 ? 12.078 -5.218 -20.327 1.00 66.94 213 GLN A C 1
ATOM 1682 O O . GLN A 1 213 ? 12.333 -4.922 -21.497 1.00 66.94 213 GLN A O 1
ATOM 1687 N N . THR A 1 214 ? 10.856 -5.099 -19.801 1.00 65.69 214 THR A N 1
ATOM 1688 C CA . THR A 1 214 ? 9.737 -4.611 -20.605 1.00 65.69 214 THR A CA 1
ATOM 1689 C C . THR A 1 214 ? 9.947 -3.157 -21.014 1.00 65.69 214 THR A C 1
ATOM 1691 O O . THR A 1 214 ? 9.718 -2.805 -22.170 1.00 65.69 214 THR A O 1
ATOM 1694 N N . LEU A 1 215 ? 10.434 -2.323 -20.094 1.00 61.62 215 LEU A N 1
ATOM 1695 C CA . LEU A 1 215 ? 10.738 -0.919 -20.367 1.00 61.62 215 LEU A CA 1
ATOM 1696 C C . LEU A 1 215 ? 11.781 -0.778 -21.474 1.00 61.62 215 LEU A C 1
ATOM 1698 O O . LEU A 1 215 ? 11.549 -0.059 -22.443 1.00 61.62 215 LEU A O 1
ATOM 1702 N N . PHE A 1 216 ? 12.874 -1.541 -21.394 1.00 68.88 216 PHE A N 1
ATOM 1703 C CA . PHE A 1 216 ? 13.905 -1.537 -22.430 1.00 68.88 216 PHE A CA 1
ATOM 1704 C C . PHE A 1 216 ? 13.337 -1.878 -23.818 1.00 68.88 216 PHE A C 1
ATOM 1706 O O . PHE A 1 216 ? 13.643 -1.199 -24.799 1.00 68.88 216 PHE A O 1
ATOM 1713 N N . ARG A 1 217 ? 12.463 -2.891 -23.913 1.00 78.31 217 ARG A N 1
ATOM 1714 C CA . ARG A 1 217 ? 11.784 -3.228 -25.174 1.00 78.31 217 ARG A CA 1
ATOM 1715 C C . ARG A 1 217 ? 10.918 -2.071 -25.673 1.00 78.31 217 ARG A C 1
ATOM 1717 O O . ARG A 1 217 ? 11.029 -1.704 -26.839 1.00 78.31 217 ARG A O 1
ATOM 1724 N N . LEU A 1 218 ? 10.083 -1.498 -24.808 1.00 75.88 218 LEU A N 1
ATOM 1725 C CA . LEU A 1 218 ? 9.174 -0.405 -25.168 1.00 75.88 218 LEU A CA 1
ATOM 1726 C C . LEU A 1 218 ? 9.930 0.849 -25.622 1.00 75.88 218 LEU A C 1
ATOM 1728 O O . LEU A 1 218 ? 9.508 1.520 -26.562 1.00 75.88 218 LEU A O 1
ATOM 1732 N N . GLU A 1 219 ? 11.064 1.162 -24.995 1.00 75.25 219 GLU A N 1
ATOM 1733 C CA . GLU A 1 219 ? 11.929 2.257 -25.430 1.00 75.25 219 GLU A CA 1
ATOM 1734 C C . GLU A 1 219 ? 12.527 2.008 -26.817 1.00 75.25 219 GLU A C 1
ATOM 1736 O O . GLU A 1 219 ? 12.572 2.922 -27.645 1.00 75.25 219 GLU A O 1
ATOM 1741 N N . GLU A 1 220 ? 13.000 0.791 -27.085 1.00 81.75 220 GLU A N 1
ATOM 1742 C CA . GLU A 1 220 ? 13.533 0.418 -28.397 1.00 81.75 220 GLU A CA 1
ATOM 1743 C C . GLU A 1 220 ? 12.437 0.430 -29.472 1.00 81.75 220 GLU A C 1
ATOM 1745 O O . GLU A 1 220 ? 12.665 0.942 -30.572 1.00 81.75 220 GLU A O 1
ATOM 1750 N N . GLU A 1 221 ? 11.229 -0.032 -29.144 1.00 81.56 221 GLU A N 1
ATOM 1751 C CA . GLU A 1 221 ? 10.044 0.079 -30.000 1.00 81.56 221 GLU A CA 1
ATOM 1752 C C . GLU A 1 221 ? 9.700 1.547 -30.281 1.00 81.56 221 GLU A C 1
ATOM 1754 O O . GLU A 1 221 ? 9.558 1.934 -31.441 1.00 81.56 221 GLU A O 1
ATOM 1759 N N . GLU A 1 222 ? 9.680 2.414 -29.264 1.00 81.12 222 GLU A N 1
ATOM 1760 C CA . GLU A 1 222 ? 9.401 3.842 -29.443 1.00 81.12 222 GLU A CA 1
ATOM 1761 C C . GLU A 1 222 ? 10.487 4.535 -30.290 1.00 81.12 222 GLU A C 1
ATOM 1763 O O . GLU A 1 222 ? 10.194 5.383 -31.144 1.00 81.12 222 GLU A O 1
ATOM 1768 N N . LYS A 1 223 ? 11.766 4.192 -30.083 1.00 81.69 223 LYS A N 1
ATOM 1769 C CA . LYS A 1 223 ? 12.878 4.688 -30.913 1.00 81.69 223 LYS A CA 1
ATOM 1770 C C . LYS A 1 223 ? 12.723 4.221 -32.359 1.00 81.69 223 LYS A C 1
ATOM 1772 O O . LYS A 1 223 ? 12.914 5.035 -33.271 1.00 81.69 223 LYS A O 1
ATOM 1777 N N . ALA A 1 224 ? 12.352 2.960 -32.579 1.00 81.88 224 ALA A N 1
ATOM 1778 C CA . ALA A 1 224 ? 12.111 2.400 -33.904 1.00 81.88 224 ALA A CA 1
ATOM 1779 C C . ALA A 1 224 ? 10.919 3.081 -34.597 1.00 81.88 224 ALA A C 1
ATOM 1781 O O . ALA A 1 224 ? 11.036 3.487 -35.757 1.00 81.88 224 ALA A O 1
ATOM 1782 N N . GLU A 1 225 ? 9.816 3.311 -33.883 1.00 85.25 225 GLU A N 1
ATOM 1783 C CA . GLU A 1 225 ? 8.645 4.036 -34.380 1.00 85.25 225 GLU A CA 1
ATOM 1784 C C . GLU A 1 225 ? 8.981 5.485 -34.746 1.00 85.25 225 GLU A C 1
ATOM 1786 O O . GLU A 1 225 ? 8.657 5.947 -35.844 1.00 85.25 225 GLU A O 1
ATOM 1791 N N . LYS A 1 226 ? 9.700 6.212 -33.879 1.00 83.00 226 LYS A N 1
ATOM 1792 C CA . LYS A 1 226 ? 10.166 7.580 -34.171 1.00 83.00 226 LYS A CA 1
ATOM 1793 C C . LYS A 1 226 ? 11.090 7.612 -35.387 1.00 83.00 226 LYS A C 1
ATOM 1795 O O . LYS A 1 226 ? 10.997 8.533 -36.206 1.00 83.00 226 LYS A O 1
ATOM 1800 N N . ALA A 1 227 ? 11.984 6.632 -35.524 1.00 85.31 227 ALA A N 1
ATOM 1801 C CA . ALA A 1 227 ? 12.869 6.511 -36.679 1.00 85.31 227 ALA A CA 1
ATOM 1802 C C . ALA A 1 227 ? 12.077 6.240 -37.969 1.00 85.31 227 ALA A C 1
ATOM 1804 O O . ALA A 1 227 ? 12.324 6.900 -38.985 1.00 85.31 227 ALA A O 1
ATOM 1805 N N . ALA A 1 228 ? 11.084 5.347 -37.920 1.00 84.31 228 ALA A N 1
ATOM 1806 C CA . ALA A 1 228 ? 10.181 5.054 -39.028 1.00 84.31 228 ALA A CA 1
ATOM 1807 C C . ALA A 1 228 ? 9.347 6.286 -39.425 1.00 84.31 228 ALA A C 1
ATOM 1809 O O . ALA A 1 228 ? 9.320 6.655 -40.600 1.00 84.31 228 ALA A O 1
ATOM 1810 N N . ALA A 1 229 ? 8.764 6.998 -38.457 1.00 83.62 229 ALA A N 1
ATOM 1811 C CA . ALA A 1 229 ? 8.001 8.224 -38.690 1.00 83.62 229 ALA A CA 1
ATOM 1812 C C . ALA A 1 229 ? 8.866 9.337 -39.308 1.00 83.62 229 ALA A C 1
ATOM 1814 O O . ALA A 1 229 ? 8.452 10.012 -40.254 1.00 83.62 229 ALA A O 1
ATOM 1815 N N . LYS A 1 230 ? 10.108 9.508 -38.830 1.00 85.50 230 LYS A N 1
ATOM 1816 C CA . LYS A 1 230 ? 11.061 10.479 -39.392 1.00 85.50 230 LYS A CA 1
ATOM 1817 C C . LYS A 1 230 ? 11.472 10.114 -40.821 1.00 85.50 230 LYS A C 1
ATOM 1819 O O . LYS A 1 230 ? 11.619 11.011 -41.655 1.00 85.50 230 LYS A O 1
ATOM 1824 N N . LYS A 1 231 ? 11.645 8.820 -41.114 1.00 84.50 231 LYS A N 1
ATOM 1825 C CA . LYS A 1 231 ? 11.936 8.318 -42.464 1.00 84.50 231 LYS A CA 1
ATOM 1826 C C . LYS A 1 231 ? 10.757 8.573 -43.411 1.00 84.50 231 LYS A C 1
ATOM 1828 O O . LYS A 1 231 ? 10.964 9.197 -44.450 1.00 84.50 231 LYS A O 1
ATOM 1833 N N . ALA A 1 232 ? 9.537 8.228 -43.001 1.00 82.12 232 ALA A N 1
ATOM 1834 C CA . ALA A 1 232 ? 8.314 8.476 -43.766 1.00 82.12 232 ALA A CA 1
ATOM 1835 C C . ALA A 1 232 ? 8.094 9.975 -44.050 1.00 82.12 232 ALA A C 1
ATOM 1837 O O . ALA A 1 232 ? 7.814 10.366 -45.183 1.00 82.12 232 ALA A O 1
ATOM 1838 N N . ALA A 1 233 ? 8.315 10.850 -43.061 1.00 82.88 233 ALA A N 1
ATOM 1839 C CA . ALA A 1 233 ? 8.211 12.300 -43.246 1.00 82.88 233 ALA A CA 1
ATOM 1840 C C . ALA A 1 233 ? 9.265 12.861 -44.223 1.00 82.88 233 ALA A C 1
ATOM 1842 O O . ALA A 1 233 ? 9.000 13.827 -44.945 1.00 82.88 233 ALA A O 1
ATOM 1843 N N . LYS A 1 234 ? 10.470 12.274 -44.259 1.00 81.62 234 LYS A N 1
ATOM 1844 C CA . LYS A 1 234 ? 11.534 12.657 -45.200 1.00 81.62 234 LYS A CA 1
ATOM 1845 C C . LYS A 1 234 ? 11.212 12.204 -46.628 1.00 81.62 234 LYS A C 1
ATOM 1847 O O . LYS A 1 234 ? 11.441 12.972 -47.560 1.00 81.62 234 LYS A O 1
ATOM 1852 N N . GLU A 1 235 ? 10.665 11.003 -46.794 1.00 80.88 235 GLU A N 1
ATOM 1853 C CA . GLU A 1 235 ? 10.234 10.465 -48.092 1.00 80.88 235 GLU A CA 1
ATOM 1854 C C . GLU A 1 235 ? 9.037 11.242 -48.662 1.00 80.88 235 GLU A C 1
ATOM 1856 O O . GLU A 1 235 ? 9.083 11.650 -49.822 1.00 80.88 235 GLU A O 1
ATOM 1861 N N . ALA A 1 236 ? 8.043 11.588 -47.836 1.00 79.00 236 ALA A N 1
ATOM 1862 C CA . ALA A 1 236 ? 6.912 12.428 -48.245 1.00 79.00 236 ALA A CA 1
ATOM 1863 C C . ALA A 1 236 ? 7.351 13.832 -48.709 1.00 79.00 236 ALA A C 1
ATOM 1865 O O . ALA A 1 236 ? 6.863 14.347 -49.717 1.00 79.00 236 ALA A O 1
ATOM 1866 N N . LYS A 1 237 ? 8.326 14.448 -48.021 1.00 75.88 237 LYS A N 1
ATOM 1867 C CA . LYS A 1 237 ? 8.904 15.734 -48.455 1.00 75.88 237 LYS A CA 1
ATOM 1868 C C . LYS A 1 237 ? 9.679 15.620 -49.767 1.00 75.88 237 LYS A C 1
ATOM 1870 O O . LYS A 1 237 ? 9.646 16.564 -50.554 1.00 75.88 237 LYS A O 1
ATOM 1875 N N . LYS A 1 238 ? 10.359 14.496 -50.015 1.00 73.69 238 LYS A N 1
ATOM 1876 C CA . LYS A 1 238 ? 11.080 14.254 -51.272 1.00 73.69 238 LYS A CA 1
ATOM 1877 C C . LYS A 1 238 ? 10.109 14.096 -52.451 1.00 73.69 238 LYS A C 1
ATOM 1879 O O . LYS A 1 238 ? 10.259 14.816 -53.429 1.00 73.69 238 LYS A O 1
ATOM 1884 N N . ALA A 1 239 ? 9.049 13.300 -52.292 1.00 70.44 239 ALA A N 1
ATOM 1885 C CA . ALA A 1 239 ? 8.006 13.135 -53.309 1.00 70.44 239 ALA A CA 1
ATOM 1886 C C . ALA A 1 239 ? 7.322 14.466 -53.685 1.00 70.44 239 ALA A C 1
ATOM 1888 O O . ALA A 1 239 ? 7.096 14.738 -54.856 1.00 70.44 239 ALA A O 1
ATOM 1889 N N . SER A 1 240 ? 7.080 15.352 -52.708 1.00 59.62 240 SER A N 1
ATOM 1890 C CA . SER A 1 240 ? 6.512 16.690 -52.969 1.00 59.62 240 SER A CA 1
ATOM 1891 C C . SER A 1 240 ? 7.459 17.669 -53.684 1.00 59.62 240 SER A C 1
ATOM 1893 O O . SER A 1 240 ? 7.017 18.707 -54.176 1.00 59.62 240 SER A O 1
ATOM 1895 N N . LYS A 1 241 ? 8.767 17.377 -53.703 1.00 58.31 241 LYS A N 1
ATOM 1896 C CA . LYS A 1 241 ? 9.782 18.184 -54.389 1.00 58.31 241 LYS A CA 1
ATOM 1897 C C . LYS A 1 241 ? 9.966 17.719 -55.834 1.00 58.31 241 LYS A C 1
ATOM 1899 O O . LYS A 1 241 ? 10.022 18.564 -56.720 1.00 58.31 241 LYS A O 1
ATOM 1904 N N . ASP A 1 242 ? 9.964 16.407 -56.052 1.00 57.25 242 ASP A N 1
ATOM 1905 C CA . ASP A 1 242 ? 10.094 15.797 -57.379 1.00 57.25 242 ASP A CA 1
ATOM 1906 C C . ASP A 1 242 ? 8.878 16.136 -58.279 1.00 57.25 242 ASP A C 1
ATOM 1908 O O . ASP A 1 242 ? 9.043 16.415 -59.463 1.00 57.25 242 ASP A O 1
ATOM 1912 N N . ASP A 1 243 ? 7.676 16.268 -57.701 1.00 54.88 243 ASP A N 1
ATOM 1913 C CA . ASP A 1 243 ? 6.446 16.700 -58.402 1.00 54.88 243 ASP A CA 1
ATOM 1914 C C . ASP A 1 243 ? 6.424 18.211 -58.750 1.00 54.88 243 ASP A C 1
ATOM 1916 O O . ASP A 1 243 ? 5.583 18.703 -59.505 1.00 54.88 243 ASP A O 1
ATOM 1920 N N . LYS A 1 244 ? 7.348 18.989 -58.166 1.00 51.91 244 LYS A N 1
ATOM 1921 C CA . LYS A 1 244 ? 7.492 20.435 -58.400 1.00 51.91 244 LYS A CA 1
ATOM 1922 C C . LYS A 1 244 ? 8.573 20.754 -59.435 1.00 51.91 244 LYS A C 1
ATOM 1924 O O . LYS A 1 244 ? 8.463 21.787 -60.095 1.00 51.91 244 LYS A O 1
ATOM 1929 N N . ASP A 1 245 ? 9.575 19.884 -59.573 1.00 51.16 245 ASP A N 1
ATOM 1930 C CA . ASP A 1 245 ? 10.606 19.973 -60.613 1.00 51.16 245 ASP A CA 1
ATOM 1931 C C . ASP A 1 245 ? 10.089 19.444 -61.967 1.00 51.16 245 ASP A C 1
ATOM 1933 O O . ASP A 1 245 ? 10.341 20.080 -62.988 1.00 51.16 245 ASP A O 1
ATOM 1937 N N . SER A 1 246 ? 9.238 18.407 -61.993 1.00 49.78 246 SER A N 1
ATOM 1938 C CA . SER A 1 246 ? 8.601 17.911 -63.233 1.00 49.78 246 SER A CA 1
ATOM 1939 C C . SER A 1 246 ? 7.670 18.932 -63.906 1.00 49.78 246 SER A C 1
ATOM 1941 O O . SER A 1 246 ? 7.537 18.956 -65.124 1.00 49.78 246 SER A O 1
ATOM 1943 N N . LYS A 1 247 ? 7.059 19.842 -63.135 1.00 50.41 247 LYS A N 1
ATOM 1944 C CA . LYS A 1 247 ? 6.184 20.909 -63.657 1.00 50.41 247 LYS A CA 1
ATOM 1945 C C . LYS A 1 247 ? 6.944 22.147 -64.158 1.00 50.41 247 LYS A C 1
ATOM 1947 O O . LYS A 1 247 ? 6.318 23.120 -64.583 1.00 50.41 247 LYS A O 1
ATOM 1952 N N . LYS A 1 248 ? 8.278 22.153 -64.054 1.00 47.69 248 LYS A N 1
ATOM 1953 C CA . LYS A 1 248 ? 9.138 23.259 -64.496 1.00 47.69 248 LYS A CA 1
ATOM 1954 C C . LYS A 1 248 ? 9.813 22.985 -65.848 1.00 47.69 248 LYS A C 1
ATOM 1956 O O . LYS A 1 248 ? 10.231 23.947 -66.481 1.00 47.69 248 LYS A O 1
ATOM 1961 N N . GLU A 1 249 ? 9.853 21.731 -66.302 1.00 46.38 249 GLU A N 1
ATOM 1962 C CA . GLU A 1 249 ? 10.450 21.334 -67.590 1.00 46.38 249 GLU A CA 1
ATOM 1963 C C . GLU A 1 249 ? 9.500 21.487 -68.798 1.00 46.38 249 GLU A C 1
ATOM 1965 O O . GLU A 1 249 ? 9.973 21.614 -69.919 1.00 46.38 249 GLU A O 1
ATOM 1970 N N . ASP A 1 250 ? 8.183 21.634 -68.601 1.00 50.41 250 ASP A N 1
ATOM 1971 C CA . ASP A 1 250 ? 7.225 21.912 -69.698 1.00 50.41 250 ASP A CA 1
ATOM 1972 C C . ASP A 1 250 ? 7.166 23.402 -70.124 1.00 50.41 250 ASP A C 1
ATOM 1974 O O . ASP A 1 250 ? 6.225 23.843 -70.790 1.00 50.41 250 ASP A O 1
ATOM 1978 N N . LYS A 1 251 ? 8.145 24.223 -69.719 1.00 53.53 251 LYS A N 1
ATOM 1979 C CA . LYS A 1 251 ? 8.279 25.630 -70.142 1.00 53.53 251 LYS A CA 1
ATOM 1980 C C . LYS A 1 251 ? 9.658 25.919 -70.743 1.00 53.53 251 LYS A C 1
ATOM 1982 O O . LYS A 1 251 ? 10.289 26.901 -70.368 1.00 53.53 251 LYS A O 1
ATOM 1987 N N . GLU A 1 252 ? 10.110 25.099 -71.683 1.00 51.62 252 GLU A N 1
ATOM 1988 C CA . GLU A 1 252 ? 11.156 25.503 -72.631 1.00 51.62 252 GLU A CA 1
ATOM 1989 C C . GLU A 1 252 ? 10.670 25.284 -74.078 1.00 51.62 252 GLU A C 1
ATOM 1991 O O . GLU A 1 252 ? 10.480 24.159 -74.527 1.00 51.62 252 GLU A O 1
ATOM 1996 N N . ASP A 1 253 ? 10.377 26.433 -74.705 1.00 53.84 253 ASP A N 1
ATOM 1997 C CA . ASP A 1 253 ? 10.167 26.866 -76.103 1.00 53.84 253 ASP A CA 1
ATOM 1998 C C . ASP A 1 253 ? 10.062 25.857 -77.274 1.00 53.84 253 ASP A C 1
ATOM 2000 O O . ASP A 1 253 ? 10.739 24.833 -77.337 1.00 53.84 253 ASP A O 1
ATOM 2004 N N . PRO A 1 254 ? 9.346 26.260 -78.349 1.00 49.50 254 PRO A N 1
ATOM 2005 C CA . PRO A 1 254 ? 10.123 26.709 -79.505 1.00 49.50 254 PRO A CA 1
ATOM 2006 C C . PRO A 1 254 ? 9.610 27.987 -80.189 1.00 49.50 254 PRO A C 1
ATOM 2008 O O . PRO A 1 254 ? 8.422 28.293 -80.254 1.00 49.50 254 PRO A O 1
ATOM 2011 N N . ALA A 1 255 ? 10.594 28.694 -80.740 1.00 58.12 255 ALA A N 1
ATOM 2012 C CA . ALA A 1 255 ? 10.533 29.860 -81.611 1.00 58.12 255 ALA A CA 1
ATOM 2013 C C . ALA A 1 255 ? 9.570 29.760 -82.813 1.00 58.12 255 ALA A C 1
ATOM 2015 O O . ALA A 1 255 ? 9.347 28.678 -83.352 1.00 58.12 255 ALA A O 1
ATOM 2016 N N . SER A 1 256 ? 9.099 30.916 -83.300 1.00 50.53 256 SER A N 1
ATOM 2017 C CA . SER A 1 256 ? 8.975 31.301 -84.732 1.00 50.53 256 SER A CA 1
ATOM 2018 C C . SER A 1 256 ? 8.303 32.685 -84.826 1.00 50.53 256 SER A C 1
ATOM 2020 O O . SER A 1 256 ? 7.314 32.944 -84.151 1.00 50.53 256 SER A O 1
ATOM 2022 N N . GLU A 1 257 ? 9.009 33.687 -85.359 1.00 51.34 257 GLU A N 1
ATOM 2023 C CA . GLU A 1 257 ? 8.837 34.260 -86.715 1.00 51.34 257 GLU A CA 1
ATOM 2024 C C . GLU A 1 257 ? 7.542 35.064 -86.941 1.00 51.34 257 GLU A C 1
ATOM 2026 O O . GLU A 1 257 ? 6.446 34.514 -86.933 1.00 51.34 257 GLU A O 1
ATOM 2031 N N . SER A 1 258 ? 7.692 36.370 -87.198 1.00 48.19 258 SER A N 1
ATOM 2032 C CA . SER A 1 258 ? 7.125 37.155 -88.328 1.00 48.19 258 SER A CA 1
ATOM 2033 C C . SER A 1 258 ? 7.360 38.657 -88.054 1.00 48.19 258 SER A C 1
ATOM 2035 O O . SER A 1 258 ? 7.178 39.093 -86.921 1.00 48.19 258 SER A O 1
ATOM 2037 N N . GLU A 1 259 ? 8.102 39.339 -88.942 1.00 48.44 259 GLU A N 1
ATOM 2038 C CA . GLU A 1 259 ? 7.632 40.418 -89.858 1.00 48.44 259 GLU A CA 1
ATOM 2039 C C . GLU A 1 259 ? 7.247 41.704 -89.083 1.00 48.44 259 GLU A C 1
ATOM 2041 O O . GLU A 1 259 ? 6.463 41.654 -88.144 1.00 48.44 259 GLU A O 1
ATOM 2046 N N . ASP A 1 260 ? 7.852 42.880 -89.289 1.00 46.88 260 ASP A N 1
ATOM 2047 C CA . ASP A 1 260 ? 8.205 43.609 -90.524 1.00 46.88 260 ASP A CA 1
ATOM 2048 C C . ASP A 1 260 ? 9.555 44.362 -90.445 1.00 46.88 260 ASP A C 1
ATOM 2050 O O . ASP A 1 260 ? 9.941 44.807 -89.335 1.00 46.88 260 ASP A O 1
#

Nearest PDB structures (foldseek):
  6vw0-assembly1_M  TM=9.232E-01  e=8.820E-15  Mycobacterium tuberculosis
  8jke-assembly1_H  TM=9.205E-01  e=1.036E-13  Streptomyces coelicolor A3(2)
  4l5g-assembly2_B  TM=7.922E-01  e=8.359E-11  Thermus thermophilus HB8
  4xls-assembly2_N  TM=8.668E-01  e=1.677E-09  Thermus thermophilus JL-18
  4xlr-assembly1_M  TM=8.647E-01  e=3.364E-09  Thermus thermophilus JL-18

Organism: NCBI:txid864564